Protein AF-A0A7G1IIQ1-F1 (afdb_monomer_lite)

Foldseek 3Di:
DAALVRLLVCLLVDVVSLLVLCPQDDDDDDVVRSVSNNVSSLVSLLVPCLVCLVVVVVVLVVLQVVQPFQLQDPWHQQDSHQLHVVLVSLLVSLVSNVLDDPVVQADPPFPLHGLVVLHVLSVLLQVQVCVQVVDNGRIHDLVCQQVSCVVVVQPGSQSNSLSSNSSRLSSNLCSVLSSLSSNLSRQDDDVRNVPPQFDWDDPDVQWTDHSQAIAGDPPDQQLVDLLVLLVSLLSCLQVLGHHHPVRLLCNLPRHDQADPPHDPVSVVSVVSLVPSPPSSVRSCSSCVRSCNNCSVPVCCVVVHSRDDDPDPPDDDDDDD

Structure (mmCIF, N/CA/C/O backbone):
data_AF-A0A7G1IIQ1-F1
#
_entry.id   AF-A0A7G1IIQ1-F1
#
loop_
_atom_site.group_PDB
_atom_site.id
_atom_site.type_symbol
_atom_site.label_atom_id
_atom_site.label_alt_id
_atom_site.label_comp_id
_atom_site.label_asym_id
_atom_site.label_entity_id
_atom_site.label_seq_id
_atom_site.pdbx_PDB_ins_code
_atom_site.Cartn_x
_atom_site.Cartn_y
_atom_site.Cartn_z
_atom_site.occupancy
_atom_site.B_iso_or_equiv
_atom_site.auth_seq_id
_atom_site.auth_comp_id
_atom_site.auth_asym_id
_atom_site.auth_atom_id
_atom_site.pdbx_PDB_model_num
ATOM 1 N N . MET A 1 1 ? 16.570 -8.720 -33.517 1.00 61.91 1 MET A N 1
ATOM 2 C CA . MET A 1 1 ? 15.758 -7.552 -33.100 1.00 61.91 1 MET A CA 1
ATOM 3 C C . MET A 1 1 ? 14.304 -7.993 -33.011 1.00 61.91 1 MET A C 1
ATOM 5 O O . MET A 1 1 ? 13.908 -8.779 -33.858 1.00 61.91 1 MET A O 1
ATOM 9 N N . ARG A 1 2 ? 13.541 -7.551 -32.002 1.00 77.00 2 ARG A N 1
ATOM 10 C CA . ARG A 1 2 ? 12.085 -7.785 -31.936 1.00 77.00 2 ARG A CA 1
ATOM 11 C C . ARG A 1 2 ? 11.368 -6.643 -32.644 1.00 77.00 2 ARG A C 1
ATOM 13 O O . ARG A 1 2 ? 11.710 -5.486 -32.406 1.00 77.00 2 ARG A O 1
ATOM 20 N N . THR A 1 3 ? 10.405 -6.961 -33.497 1.00 91.31 3 THR A N 1
ATOM 21 C CA . THR A 1 3 ? 9.527 -5.955 -34.099 1.00 91.31 3 THR A CA 1
ATOM 22 C C . THR A 1 3 ? 8.448 -5.523 -33.099 1.00 91.31 3 THR A C 1
ATOM 24 O O . THR A 1 3 ? 8.241 -6.174 -32.072 1.00 91.31 3 THR A O 1
ATOM 27 N N . VAL A 1 4 ? 7.748 -4.416 -33.375 1.00 91.88 4 VAL A N 1
ATOM 28 C CA . VAL A 1 4 ? 6.611 -3.981 -32.541 1.00 91.88 4 VAL A CA 1
ATOM 29 C C . VAL A 1 4 ? 5.543 -5.086 -32.424 1.00 91.88 4 VAL A C 1
ATOM 31 O O . VAL A 1 4 ? 5.144 -5.375 -31.295 1.00 91.88 4 VAL A O 1
ATOM 34 N N . PRO A 1 5 ? 5.125 -5.769 -33.512 1.00 94.00 5 PRO A N 1
ATOM 35 C CA . PRO A 1 5 ? 4.233 -6.926 -33.419 1.00 94.00 5 PRO A CA 1
ATOM 36 C C . PRO A 1 5 ? 4.737 -8.041 -32.495 1.00 94.00 5 PRO A C 1
ATOM 38 O O . PRO A 1 5 ? 3.964 -8.530 -31.674 1.00 94.00 5 PRO A O 1
ATOM 41 N N . ASP A 1 6 ? 6.024 -8.400 -32.561 1.00 94.25 6 ASP A N 1
ATOM 42 C CA . ASP A 1 6 ? 6.588 -9.452 -31.701 1.00 94.25 6 ASP A CA 1
ATOM 43 C C . ASP A 1 6 ? 6.524 -9.061 -30.220 1.00 94.25 6 ASP A C 1
ATOM 45 O O . ASP A 1 6 ? 6.191 -9.876 -29.360 1.00 94.25 6 ASP A O 1
ATOM 49 N N . ALA A 1 7 ? 6.827 -7.798 -29.904 1.00 94.38 7 ALA A N 1
ATOM 50 C CA . ALA A 1 7 ? 6.753 -7.290 -28.538 1.00 94.38 7 ALA A CA 1
ATOM 51 C C . ALA A 1 7 ? 5.310 -7.281 -28.007 1.00 94.38 7 ALA A C 1
ATOM 53 O O . ALA A 1 7 ? 5.079 -7.665 -26.860 1.00 94.38 7 ALA A O 1
ATOM 54 N N . LEU A 1 8 ? 4.337 -6.915 -28.848 1.00 95.62 8 LEU A N 1
ATOM 55 C CA . LEU A 1 8 ? 2.912 -6.977 -28.515 1.00 95.62 8 LEU A CA 1
ATOM 56 C C . LEU A 1 8 ? 2.410 -8.416 -28.342 1.00 95.62 8 LEU A C 1
ATOM 58 O O . LEU A 1 8 ? 1.562 -8.665 -27.490 1.00 95.62 8 LEU A O 1
ATOM 62 N N . ALA A 1 9 ? 2.931 -9.375 -29.110 1.00 95.81 9 ALA A N 1
ATOM 63 C CA . ALA A 1 9 ? 2.611 -10.787 -28.922 1.00 95.81 9 ALA A CA 1
ATOM 64 C C . ALA A 1 9 ? 3.101 -11.288 -27.553 1.00 95.81 9 ALA A C 1
ATOM 66 O O . ALA A 1 9 ? 2.335 -11.919 -26.825 1.00 95.81 9 ALA A O 1
ATOM 67 N N . VAL A 1 10 ? 4.332 -10.926 -27.166 1.00 96.12 10 VAL A N 1
ATOM 68 C CA . VAL A 1 10 ? 4.895 -11.250 -25.844 1.00 96.12 10 VAL A CA 1
ATOM 69 C C . VAL A 1 10 ? 4.074 -10.622 -24.718 1.00 96.12 10 VAL A C 1
ATOM 71 O O . VAL A 1 10 ? 3.738 -11.318 -23.764 1.00 96.12 10 VAL A O 1
ATOM 74 N N . ALA A 1 11 ? 3.709 -9.340 -24.830 1.00 93.69 11 ALA A N 1
ATOM 75 C CA . ALA A 1 11 ? 2.861 -8.674 -23.838 1.00 93.69 11 ALA A CA 1
ATOM 76 C C . ALA A 1 11 ? 1.486 -9.352 -23.700 1.00 93.69 11 ALA A C 1
ATOM 78 O O . ALA A 1 11 ? 0.923 -9.419 -22.611 1.00 93.69 11 ALA A O 1
ATOM 79 N N . ASN A 1 12 ? 0.939 -9.886 -24.791 1.00 92.69 12 ASN A N 1
ATOM 80 C CA . ASN A 1 12 ? -0.345 -10.572 -24.750 1.00 92.69 12 ASN A CA 1
ATOM 81 C C . ASN A 1 12 ? -0.263 -11.963 -24.095 1.00 92.69 12 ASN A C 1
ATOM 83 O O . ASN A 1 12 ? -1.224 -12.376 -23.451 1.00 92.69 12 ASN A O 1
ATOM 87 N N . SER A 1 13 ? 0.856 -12.684 -24.227 1.00 93.88 13 SER A N 1
ATOM 88 C CA . SER A 1 13 ? 1.029 -14.017 -23.630 1.00 93.88 13 SER A CA 1
ATOM 89 C C . SER A 1 13 ? 1.557 -13.986 -22.191 1.00 93.88 13 SER A C 1
ATOM 91 O O . SER A 1 13 ? 1.121 -14.782 -21.366 1.00 93.88 13 SER A O 1
ATOM 93 N N . ASP A 1 14 ? 2.447 -13.052 -21.855 1.00 95.75 14 ASP A N 1
ATOM 94 C CA . ASP A 1 14 ? 3.150 -12.993 -20.566 1.00 95.75 14 ASP A CA 1
ATOM 95 C C . ASP A 1 14 ? 2.757 -11.733 -19.782 1.00 95.75 14 ASP A C 1
ATOM 97 O O . ASP A 1 14 ? 3.082 -10.602 -20.158 1.00 95.75 14 ASP A O 1
ATOM 101 N N . LEU A 1 15 ? 2.064 -11.940 -18.660 1.00 95.00 15 LEU A N 1
ATOM 102 C CA . LEU A 1 15 ? 1.571 -10.863 -17.808 1.00 95.00 15 LEU A CA 1
ATOM 103 C C . LEU A 1 15 ? 2.705 -10.060 -17.150 1.00 95.00 15 LEU A C 1
ATOM 105 O O . LEU A 1 15 ? 2.600 -8.842 -17.005 1.00 95.00 15 LEU A O 1
ATOM 109 N N . VAL A 1 16 ? 3.804 -10.717 -16.770 1.00 94.25 16 VAL A N 1
ATOM 110 C CA . VAL A 1 16 ? 4.959 -10.067 -16.135 1.00 94.25 16 VAL A CA 1
ATOM 111 C C . VAL A 1 16 ? 5.684 -9.187 -17.148 1.00 94.25 16 VAL A C 1
ATOM 113 O O . VAL A 1 16 ? 6.082 -8.064 -16.819 1.00 94.25 16 VAL A O 1
ATOM 116 N N . ALA A 1 17 ? 5.812 -9.662 -18.389 1.00 95.31 17 ALA A N 1
ATOM 117 C CA . ALA A 1 17 ? 6.339 -8.860 -19.485 1.00 95.31 17 ALA A CA 1
ATOM 118 C C . ALA A 1 17 ? 5.436 -7.651 -19.773 1.00 95.31 17 ALA A C 1
ATOM 120 O O . ALA A 1 17 ? 5.941 -6.531 -19.879 1.00 95.31 17 ALA A O 1
ATOM 121 N N . ALA A 1 18 ? 4.115 -7.848 -19.828 1.00 96.00 18 ALA A N 1
ATOM 122 C CA . ALA A 1 18 ? 3.150 -6.768 -20.029 1.00 96.00 18 ALA A CA 1
ATOM 123 C C . ALA A 1 18 ? 3.273 -5.676 -18.959 1.00 96.00 18 ALA A C 1
ATOM 125 O O . ALA A 1 18 ? 3.375 -4.498 -19.303 1.00 96.00 18 ALA A O 1
ATOM 126 N N . LEU A 1 19 ? 3.341 -6.060 -17.676 1.00 95.75 19 LEU A N 1
ATOM 127 C CA . LEU A 1 19 ? 3.529 -5.131 -16.556 1.00 95.75 19 LEU A CA 1
ATOM 128 C C . LEU A 1 19 ? 4.788 -4.272 -16.732 1.00 95.75 19 LEU A C 1
ATOM 130 O O . LEU A 1 19 ? 4.726 -3.058 -16.558 1.00 95.75 19 LEU A O 1
ATOM 134 N N . GLY A 1 20 ? 5.909 -4.879 -17.135 1.00 94.81 20 GLY A N 1
ATOM 135 C CA . GLY A 1 20 ? 7.144 -4.142 -17.417 1.00 94.81 20 GLY A CA 1
ATOM 136 C C . GLY A 1 20 ? 7.023 -3.187 -18.608 1.00 94.81 20 GLY A C 1
ATOM 137 O O . GLY A 1 20 ? 7.552 -2.079 -18.573 1.00 94.81 20 GLY A O 1
ATOM 138 N N . MET A 1 21 ? 6.300 -3.584 -19.657 1.00 96.06 21 MET A N 1
ATOM 139 C CA . MET A 1 21 ? 6.117 -2.759 -20.855 1.00 96.06 21 MET A CA 1
ATOM 140 C C . MET A 1 21 ? 5.160 -1.576 -20.647 1.00 96.06 21 MET A C 1
ATOM 142 O O . MET A 1 21 ? 5.235 -0.606 -21.400 1.00 96.06 21 MET A O 1
ATOM 146 N N . LEU A 1 22 ? 4.291 -1.598 -19.630 1.00 96.75 22 LEU A N 1
ATOM 147 C CA . LEU A 1 22 ? 3.414 -0.461 -19.308 1.00 96.75 22 LEU A CA 1
ATOM 148 C C . LEU A 1 22 ? 4.182 0.795 -18.869 1.00 96.75 22 LEU A C 1
ATOM 150 O O . LEU A 1 22 ? 3.676 1.908 -19.034 1.00 96.75 22 LEU A O 1
ATOM 154 N N . GLU A 1 23 ? 5.398 0.615 -18.351 1.00 94.00 23 GLU A N 1
ATOM 155 C CA . GLU A 1 23 ? 6.305 1.687 -17.924 1.00 94.00 23 GLU A CA 1
ATOM 156 C C . GLU A 1 23 ? 7.287 2.114 -19.029 1.00 94.00 23 GLU A C 1
ATOM 158 O O . GLU A 1 23 ? 8.186 2.922 -18.791 1.00 94.00 23 GLU A O 1
ATOM 163 N N . ALA A 1 24 ? 7.134 1.586 -20.249 1.00 94.94 24 ALA A N 1
ATOM 164 C CA . ALA A 1 24 ? 7.988 1.951 -21.368 1.00 94.94 24 ALA A CA 1
ATOM 165 C C . ALA A 1 24 ? 7.887 3.453 -21.690 1.00 94.94 24 ALA A C 1
ATOM 167 O O . ALA A 1 24 ? 6.805 4.045 -21.720 1.00 94.94 24 ALA A O 1
ATOM 168 N N . ARG A 1 25 ? 9.045 4.055 -21.978 1.00 95.62 25 ARG A N 1
ATOM 169 C CA . ARG A 1 25 ? 9.189 5.448 -22.412 1.00 95.62 25 ARG A CA 1
ATOM 170 C C . ARG A 1 25 ? 10.123 5.530 -23.611 1.00 95.62 25 ARG A C 1
ATOM 172 O O . ARG A 1 25 ? 11.077 4.759 -23.709 1.00 95.62 25 ARG A O 1
ATOM 179 N N . HIS A 1 26 ? 9.866 6.481 -24.501 1.00 95.81 26 HIS A N 1
ATOM 180 C CA . HIS A 1 26 ? 10.788 6.778 -25.589 1.00 95.81 26 HIS A CA 1
ATOM 181 C C . HIS A 1 26 ? 12.078 7.399 -25.033 1.00 95.81 26 HIS A C 1
ATOM 183 O O . HIS A 1 26 ? 12.016 8.332 -24.234 1.00 95.81 26 HIS A O 1
ATOM 189 N N . ILE A 1 27 ? 13.230 6.873 -25.455 1.00 96.81 27 ILE A N 1
ATOM 190 C CA . ILE A 1 27 ? 14.558 7.398 -25.093 1.00 96.81 27 ILE A CA 1
ATOM 191 C C . ILE A 1 27 ? 15.282 7.920 -26.334 1.00 96.81 27 ILE A C 1
ATOM 193 O O . ILE A 1 27 ? 15.804 9.028 -26.318 1.00 96.81 27 ILE A O 1
ATOM 197 N N . ALA A 1 28 ? 15.319 7.117 -27.401 1.00 95.56 28 ALA A N 1
ATOM 198 C CA . ALA A 1 28 ? 15.989 7.438 -28.655 1.00 95.56 28 ALA A CA 1
ATOM 199 C C . ALA A 1 28 ? 15.429 6.586 -29.810 1.00 95.56 28 ALA A C 1
ATOM 201 O O . ALA A 1 28 ? 14.755 5.579 -29.575 1.00 95.56 28 ALA A O 1
ATOM 202 N N . GLY A 1 29 ? 15.746 6.964 -31.052 1.00 95.25 29 GLY A N 1
ATOM 203 C CA . GLY A 1 29 ? 15.336 6.258 -32.274 1.00 95.25 29 GLY A CA 1
ATOM 204 C C . GLY A 1 29 ? 14.041 6.798 -32.887 1.00 95.25 29 GLY A C 1
ATOM 205 O O . GLY A 1 29 ? 13.654 7.937 -32.633 1.00 95.25 29 GLY A O 1
ATOM 206 N N . ASP A 1 30 ? 13.362 5.987 -33.703 1.00 95.81 30 ASP A N 1
ATOM 207 C CA . ASP A 1 30 ? 12.083 6.384 -34.299 1.00 95.81 30 ASP A CA 1
ATOM 208 C C . ASP A 1 30 ? 10.974 6.413 -33.236 1.00 95.81 30 ASP A C 1
ATOM 210 O O . ASP A 1 30 ? 10.533 5.383 -32.707 1.00 95.81 30 ASP A O 1
ATOM 214 N N . LYS A 1 31 ? 10.503 7.625 -32.942 1.00 96.44 31 LYS A N 1
ATOM 215 C CA . LYS A 1 31 ? 9.428 7.872 -31.987 1.00 96.44 31 LYS A CA 1
ATOM 216 C C . LYS A 1 31 ? 8.129 7.157 -32.375 1.00 96.44 31 LYS A C 1
ATOM 218 O O . LYS A 1 31 ? 7.455 6.640 -31.491 1.00 96.44 31 LYS A O 1
ATOM 223 N N . ARG A 1 32 ? 7.815 7.018 -33.671 1.00 96.38 32 ARG A N 1
ATOM 224 C CA . ARG A 1 32 ? 6.585 6.350 -34.144 1.00 96.38 32 ARG A CA 1
ATOM 225 C C . ARG A 1 32 ? 6.528 4.888 -33.713 1.00 96.38 32 ARG A C 1
ATOM 227 O O . ARG A 1 32 ? 5.459 4.398 -33.362 1.00 96.38 32 ARG A O 1
ATOM 234 N N . LEU A 1 33 ? 7.671 4.199 -33.709 1.00 95.06 33 LEU A N 1
ATOM 235 C CA . LEU A 1 33 ? 7.758 2.810 -33.250 1.00 95.06 33 LEU A CA 1
ATOM 236 C C . LEU A 1 33 ? 7.547 2.702 -31.738 1.00 95.06 33 LEU A C 1
ATOM 238 O O . LEU A 1 33 ? 6.841 1.807 -31.276 1.00 95.06 33 LEU A O 1
ATOM 242 N N . SER A 1 34 ? 8.138 3.624 -30.973 1.00 96.25 34 SER A N 1
ATOM 243 C CA . SER A 1 34 ? 7.981 3.664 -29.514 1.00 96.25 34 SER A CA 1
ATOM 244 C C . SER A 1 34 ? 6.537 3.969 -29.118 1.00 96.25 34 SER A C 1
ATOM 246 O O . SER A 1 34 ? 5.960 3.244 -28.310 1.00 96.25 34 SER A O 1
ATOM 248 N N . ASP A 1 35 ? 5.938 4.990 -29.730 1.00 96.44 35 ASP A N 1
ATOM 249 C CA . ASP A 1 35 ? 4.551 5.390 -29.488 1.00 96.44 35 ASP A CA 1
ATOM 250 C C . ASP A 1 35 ? 3.592 4.248 -29.866 1.00 96.44 35 ASP A C 1
ATOM 252 O O . ASP A 1 35 ? 2.739 3.860 -29.066 1.00 96.44 35 ASP A O 1
ATOM 256 N N . GLY A 1 36 ? 3.798 3.618 -31.031 1.00 96.81 36 GLY A N 1
ATOM 257 C CA . GLY A 1 36 ? 3.005 2.471 -31.476 1.00 96.81 36 GLY A CA 1
ATOM 258 C C . GLY A 1 36 ? 3.057 1.279 -30.513 1.00 96.81 36 GLY A C 1
ATOM 259 O O . GLY A 1 36 ? 2.020 0.670 -30.234 1.00 96.81 36 GLY A O 1
ATOM 260 N N . LEU A 1 37 ? 4.237 0.971 -29.961 1.00 95.69 37 LEU A N 1
ATOM 261 C CA . LEU A 1 37 ? 4.398 -0.069 -28.944 1.00 95.69 37 LEU A CA 1
ATOM 262 C C . LEU A 1 37 ? 3.682 0.301 -27.639 1.00 95.69 37 LEU A C 1
ATOM 264 O O . LEU A 1 37 ? 2.867 -0.481 -27.152 1.00 95.69 37 LEU A O 1
ATOM 268 N N . ILE A 1 38 ? 3.962 1.485 -27.082 1.00 96.50 38 ILE A N 1
ATOM 269 C CA . ILE A 1 38 ? 3.420 1.934 -25.788 1.00 96.50 38 ILE A CA 1
ATOM 270 C C . ILE A 1 38 ? 1.891 1.967 -25.833 1.00 96.50 38 ILE A C 1
ATOM 272 O O . ILE A 1 38 ? 1.218 1.448 -24.937 1.00 96.50 38 ILE A O 1
ATOM 276 N N . GLU A 1 39 ? 1.318 2.550 -26.884 1.00 96.94 39 GLU A N 1
ATOM 277 C CA . GLU A 1 39 ? -0.129 2.581 -27.048 1.00 96.94 39 GLU A CA 1
ATOM 278 C C . GLU A 1 39 ? -0.718 1.186 -27.262 1.00 96.94 39 GLU A C 1
ATOM 280 O O . GLU A 1 39 ? -1.768 0.874 -26.697 1.00 96.94 39 GLU A O 1
ATOM 285 N N . GLY A 1 40 ? -0.054 0.344 -28.060 1.00 97.25 40 GLY A N 1
ATOM 286 C CA . GLY A 1 40 ? -0.474 -1.030 -28.316 1.00 97.25 40 GLY A CA 1
ATOM 287 C C . GLY A 1 40 ? -0.568 -1.849 -27.031 1.00 97.25 40 GLY A C 1
ATOM 288 O O . GLY A 1 40 ? -1.623 -2.424 -26.756 1.00 97.25 40 GLY A O 1
ATOM 289 N N . VAL A 1 41 ? 0.479 -1.816 -26.201 1.00 97.44 41 VAL A N 1
ATOM 290 C CA . VAL A 1 41 ? 0.519 -2.500 -24.900 1.00 97.44 41 VAL A CA 1
ATOM 291 C C . VAL A 1 41 ? -0.586 -1.976 -23.986 1.00 97.44 41 VAL A C 1
ATOM 293 O O . VAL A 1 41 ? -1.332 -2.762 -23.407 1.00 97.44 41 VAL A O 1
ATOM 296 N N . ARG A 1 42 ? -0.772 -0.651 -23.891 1.00 97.44 42 ARG A N 1
ATOM 297 C CA . ARG A 1 42 ? -1.841 -0.063 -23.062 1.00 97.44 42 ARG A CA 1
ATOM 298 C C . ARG A 1 42 ? -3.238 -0.467 -23.538 1.00 97.44 42 ARG A C 1
ATOM 300 O O . ARG A 1 42 ? -4.111 -0.713 -22.706 1.00 97.44 42 ARG A O 1
ATOM 307 N N . ARG A 1 43 ? -3.479 -0.543 -24.852 1.00 97.06 43 ARG A N 1
ATOM 308 C CA . ARG A 1 43 ? -4.760 -1.012 -25.417 1.00 97.06 43 ARG A CA 1
ATOM 309 C C . ARG A 1 43 ? -5.013 -2.490 -25.105 1.00 97.06 43 ARG A C 1
ATOM 311 O O . ARG A 1 43 ? -6.110 -2.823 -24.650 1.00 97.06 43 ARG A O 1
ATOM 318 N N . GLN A 1 44 ? -4.016 -3.353 -25.301 1.00 96.06 44 GLN A N 1
ATOM 319 C CA . GLN A 1 44 ? -4.107 -4.777 -24.958 1.00 96.06 44 GLN A CA 1
ATOM 320 C C . GLN A 1 44 ? -4.351 -4.974 -23.461 1.00 96.06 44 GLN A C 1
ATOM 322 O O . GLN A 1 44 ? -5.251 -5.713 -23.077 1.00 96.06 44 GLN A O 1
ATOM 327 N N . TRP A 1 45 ? -3.630 -4.239 -22.614 1.00 97.19 45 TRP A N 1
ATOM 328 C CA . TRP A 1 45 ? -3.803 -4.309 -21.167 1.00 97.19 45 TRP A CA 1
ATOM 329 C C . TRP A 1 45 ? -5.227 -3.944 -20.738 1.00 97.19 45 TRP A C 1
ATOM 331 O O . TRP A 1 45 ? -5.886 -4.728 -20.060 1.00 97.19 45 TRP A O 1
ATOM 341 N N . ARG A 1 46 ? -5.751 -2.792 -21.183 1.00 95.69 46 ARG A N 1
ATOM 342 C CA . ARG A 1 46 ? -7.106 -2.330 -20.822 1.00 95.69 46 ARG A CA 1
ATOM 343 C C . ARG A 1 46 ? -8.206 -3.314 -21.208 1.00 95.69 46 ARG A C 1
ATOM 345 O O . ARG A 1 46 ? -9.176 -3.460 -20.465 1.00 95.69 46 ARG A O 1
ATOM 352 N N . SER A 1 47 ? -8.072 -3.944 -22.371 1.00 93.44 47 SER A N 1
ATOM 353 C CA . SER A 1 47 ? -9.068 -4.883 -22.893 1.00 93.44 47 SER A CA 1
ATOM 354 C C . SER A 1 47 ? -8.923 -6.287 -22.297 1.00 93.44 47 SER A C 1
ATOM 356 O O . SER A 1 47 ? -9.932 -6.911 -21.977 1.00 93.44 47 SER A O 1
ATOM 358 N N . GLY A 1 48 ? -7.693 -6.763 -22.083 1.00 93.88 48 GLY A N 1
ATOM 359 C CA . GLY A 1 48 ? -7.405 -8.141 -21.678 1.00 93.88 48 GLY A CA 1
ATOM 360 C C . GLY A 1 48 ? -7.290 -8.387 -20.172 1.00 93.88 48 GLY A C 1
ATOM 361 O O . GLY A 1 48 ? -7.583 -9.495 -19.717 1.00 93.88 48 GLY A O 1
ATOM 362 N N . ILE A 1 49 ? -6.909 -7.391 -19.360 1.00 95.38 49 ILE A N 1
ATOM 363 C CA . ILE A 1 49 ? -6.574 -7.651 -17.946 1.00 95.38 49 ILE A CA 1
ATOM 364 C C . ILE A 1 49 ? -7.762 -8.162 -17.129 1.00 95.38 49 ILE A C 1
ATOM 366 O O . ILE A 1 49 ? -7.599 -9.006 -16.255 1.00 95.38 49 ILE A O 1
ATOM 370 N N . ARG A 1 50 ? -8.987 -7.730 -17.458 1.00 93.94 50 ARG A N 1
ATOM 371 C CA . ARG A 1 50 ? -10.208 -8.170 -16.762 1.00 93.94 50 ARG A CA 1
ATOM 372 C C . ARG A 1 50 ? -10.438 -9.681 -16.866 1.00 93.94 50 ARG A C 1
ATOM 374 O O . ARG A 1 50 ? -11.040 -10.261 -15.973 1.00 93.94 50 ARG A O 1
ATOM 381 N N . SER A 1 51 ? -9.993 -10.330 -17.947 1.00 93.12 51 SER A N 1
ATOM 382 C CA . SER A 1 51 ? -10.050 -11.795 -18.079 1.00 93.12 51 SER A CA 1
ATOM 383 C C . SER A 1 51 ? -8.896 -12.531 -17.408 1.00 93.12 51 SER A C 1
ATOM 385 O O . SER A 1 51 ? -9.039 -13.725 -17.182 1.00 93.12 51 SER A O 1
ATOM 387 N N . ARG A 1 52 ? -7.802 -11.839 -17.080 1.00 95.06 52 ARG A N 1
ATOM 388 C CA . ARG A 1 52 ? -6.584 -12.400 -16.474 1.00 95.06 52 ARG A CA 1
ATOM 389 C C . ARG A 1 52 ? -6.362 -11.903 -15.039 1.00 95.06 52 ARG A C 1
ATOM 391 O O . ARG A 1 52 ? -5.241 -11.920 -14.546 1.00 95.06 52 ARG A O 1
ATOM 398 N N . MET A 1 53 ? -7.411 -11.411 -14.375 1.00 95.50 53 MET A N 1
ATOM 399 C CA . MET A 1 53 ? -7.276 -10.845 -13.030 1.00 95.50 53 MET A CA 1
ATOM 400 C C . MET A 1 53 ? -6.847 -11.900 -12.010 1.00 95.50 53 MET A C 1
ATOM 402 O O . MET A 1 53 ? -5.987 -11.613 -11.189 1.00 95.50 53 MET A O 1
ATOM 406 N N . ASP A 1 54 ? -7.399 -13.111 -12.087 1.00 95.44 54 ASP A N 1
ATOM 407 C CA . ASP A 1 54 ? -7.046 -14.187 -11.154 1.00 95.44 54 ASP A CA 1
ATOM 408 C C . ASP A 1 54 ? -5.551 -14.542 -11.263 1.00 95.44 54 ASP A C 1
ATOM 410 O O . ASP A 1 54 ? -4.862 -14.629 -10.251 1.00 95.44 54 ASP A O 1
ATOM 414 N N . GLU A 1 55 ? -5.016 -14.597 -12.489 1.00 96.62 55 GLU A N 1
ATOM 415 C CA . GLU A 1 55 ? -3.580 -14.772 -12.754 1.00 96.62 55 GLU A CA 1
ATOM 416 C C . GLU A 1 55 ? -2.741 -13.609 -12.181 1.00 96.62 55 GLU A C 1
ATOM 418 O O . GLU A 1 55 ? -1.692 -13.829 -11.577 1.00 96.62 55 GLU A O 1
ATOM 423 N N . LEU A 1 56 ? -3.204 -12.356 -12.319 1.00 97.62 56 LEU A N 1
ATOM 424 C CA . LEU A 1 56 ? -2.532 -11.189 -11.728 1.00 97.62 56 LEU A CA 1
ATOM 425 C C . LEU A 1 56 ? -2.474 -11.282 -10.198 1.00 97.62 56 LEU A C 1
ATOM 427 O O . LEU A 1 56 ? -1.446 -10.957 -9.593 1.00 97.62 56 LEU A O 1
ATOM 431 N N . VAL A 1 57 ? -3.582 -11.696 -9.578 1.00 97.50 57 VAL A N 1
ATOM 432 C CA . VAL A 1 57 ? -3.702 -11.884 -8.130 1.00 97.50 57 VAL A CA 1
ATOM 433 C C . VAL A 1 57 ? -2.736 -12.971 -7.666 1.00 97.50 57 VAL A C 1
ATOM 435 O O . VAL A 1 57 ? -1.985 -12.726 -6.721 1.00 97.50 57 VAL A O 1
ATOM 438 N N . GLU A 1 58 ? -2.707 -14.118 -8.342 1.00 97.69 58 GLU A N 1
ATOM 439 C CA . GLU A 1 58 ? -1.826 -15.249 -8.030 1.00 97.69 58 GLU A CA 1
ATOM 440 C C . GLU A 1 58 ? -0.346 -14.851 -8.111 1.00 97.69 58 GLU A C 1
ATOM 442 O O . GLU A 1 58 ? 0.370 -14.936 -7.113 1.00 97.69 58 GLU A O 1
ATOM 447 N N . ILE A 1 59 ? 0.095 -14.270 -9.235 1.00 97.12 59 ILE A N 1
ATOM 448 C CA . ILE A 1 59 ? 1.484 -13.806 -9.422 1.00 97.12 59 ILE A CA 1
ATOM 449 C C . ILE A 1 59 ? 1.895 -12.805 -8.330 1.00 97.12 59 ILE A C 1
ATOM 451 O O . ILE A 1 59 ? 3.035 -12.824 -7.849 1.00 97.12 59 ILE A O 1
ATOM 455 N N . THR A 1 60 ? 0.978 -11.918 -7.934 1.00 98.06 60 THR A N 1
ATOM 456 C CA . THR A 1 60 ? 1.215 -10.921 -6.880 1.00 98.06 60 THR A CA 1
ATOM 457 C C . THR A 1 60 ? 1.397 -11.585 -5.514 1.00 98.06 60 THR A C 1
ATOM 459 O O . THR A 1 60 ? 2.369 -11.281 -4.816 1.00 98.06 60 THR A O 1
ATOM 462 N N . HIS A 1 61 ? 0.514 -12.516 -5.145 1.00 97.62 61 HIS A N 1
ATOM 463 C CA . HIS A 1 61 ? 0.578 -13.223 -3.864 1.00 97.62 61 HIS A CA 1
ATOM 464 C C . HIS A 1 61 ? 1.802 -14.138 -3.776 1.00 97.62 61 HIS A C 1
ATOM 466 O O . HIS A 1 61 ? 2.524 -14.086 -2.780 1.00 97.62 61 HIS A O 1
ATOM 472 N N . ASP A 1 62 ? 2.121 -14.879 -4.836 1.00 97.75 62 ASP A N 1
ATOM 473 C CA . ASP A 1 62 ? 3.321 -15.719 -4.908 1.00 97.75 62 ASP A CA 1
ATOM 474 C C . ASP A 1 62 ? 4.602 -14.907 -4.734 1.00 97.75 62 ASP A C 1
ATOM 476 O O . ASP A 1 62 ? 5.579 -15.345 -4.119 1.00 97.75 62 ASP A O 1
ATOM 480 N N . ARG A 1 63 ? 4.642 -13.697 -5.298 1.00 97.19 63 ARG A N 1
ATOM 481 C CA . ARG A 1 63 ? 5.763 -12.780 -5.080 1.00 97.19 63 ARG A CA 1
ATOM 482 C C . ARG A 1 63 ? 5.824 -12.344 -3.614 1.00 97.19 63 ARG A C 1
ATOM 484 O O . ARG A 1 63 ? 6.899 -12.397 -3.023 1.00 97.19 63 ARG A O 1
ATOM 491 N N . TRP A 1 64 ? 4.704 -11.947 -3.013 1.00 97.00 64 TRP A N 1
ATOM 492 C CA . TRP A 1 64 ? 4.674 -11.551 -1.602 1.00 97.00 64 TRP A CA 1
ATOM 493 C C . TRP A 1 64 ? 5.115 -12.674 -0.657 1.00 97.00 64 TRP A C 1
ATOM 495 O O . TRP A 1 64 ? 5.860 -12.399 0.282 1.00 97.00 64 TRP A O 1
ATOM 505 N N . LEU A 1 65 ? 4.717 -13.921 -0.921 1.00 96.62 65 LEU A N 1
ATOM 506 C CA . LEU A 1 65 ? 5.139 -15.090 -0.143 1.00 96.62 65 LEU A CA 1
ATOM 507 C C . LEU A 1 65 ? 6.649 -15.335 -0.256 1.00 96.62 65 LEU A C 1
ATOM 509 O O . LEU A 1 65 ? 7.315 -15.553 0.753 1.00 96.62 65 LEU A O 1
ATOM 513 N N . ARG A 1 66 ? 7.211 -15.241 -1.467 1.00 96.56 66 ARG A N 1
ATOM 514 C CA . ARG A 1 66 ? 8.645 -15.478 -1.706 1.00 96.56 66 ARG A CA 1
ATOM 515 C C . ARG A 1 66 ? 9.554 -14.422 -1.078 1.00 96.56 66 ARG A C 1
ATOM 517 O O . ARG A 1 66 ? 10.583 -14.770 -0.507 1.00 96.56 66 ARG A O 1
ATOM 524 N N . TYR A 1 67 ? 9.199 -13.142 -1.195 1.00 96.19 67 TYR A N 1
ATOM 525 C CA . TYR A 1 67 ? 10.072 -12.036 -0.774 1.00 96.19 67 TYR A CA 1
ATOM 526 C C . TYR A 1 67 ? 9.758 -11.497 0.629 1.00 96.19 67 TYR A C 1
ATOM 528 O O . TYR A 1 67 ? 10.604 -10.846 1.244 1.00 96.19 67 TYR A O 1
ATOM 536 N N . GLY A 1 68 ? 8.573 -11.787 1.171 1.00 95.31 68 GLY A N 1
ATOM 537 C CA . GLY A 1 68 ? 8.121 -11.269 2.459 1.00 95.31 68 GLY A CA 1
ATOM 538 C C . GLY A 1 68 ? 7.798 -9.771 2.434 1.00 95.31 68 GLY A C 1
ATOM 539 O O . GLY A 1 68 ? 7.798 -9.120 1.388 1.00 95.31 68 GLY A O 1
ATOM 540 N N . ARG A 1 69 ? 7.486 -9.215 3.609 1.00 95.19 69 ARG A N 1
ATOM 541 C CA . ARG A 1 69 ? 7.139 -7.795 3.787 1.00 95.19 69 ARG A CA 1
ATOM 542 C C . ARG A 1 69 ? 8.382 -6.966 4.079 1.00 95.19 69 ARG A C 1
ATOM 544 O O . ARG A 1 69 ? 9.159 -7.343 4.953 1.00 95.19 69 ARG A O 1
ATOM 551 N N . ILE A 1 70 ? 8.517 -5.809 3.426 1.00 95.00 70 ILE A N 1
ATOM 552 C CA . ILE A 1 70 ? 9.623 -4.870 3.691 1.00 95.00 70 ILE A CA 1
ATOM 553 C C . ILE A 1 70 ? 9.648 -4.475 5.172 1.00 95.00 70 ILE A C 1
ATOM 555 O O . ILE A 1 70 ? 10.682 -4.573 5.823 1.00 95.00 70 ILE A O 1
ATOM 559 N N . ALA A 1 71 ? 8.485 -4.133 5.728 1.00 91.12 71 ALA A N 1
ATOM 560 C CA . ALA A 1 71 ? 8.358 -3.653 7.102 1.00 91.12 71 ALA A CA 1
ATOM 561 C C . ALA A 1 71 ? 8.699 -4.681 8.195 1.00 91.12 71 ALA A C 1
ATOM 563 O O . ALA A 1 71 ? 8.872 -4.313 9.351 1.00 91.12 71 ALA A O 1
ATOM 564 N N . GLN A 1 72 ? 8.789 -5.970 7.855 1.00 87.62 72 GLN A N 1
ATOM 565 C CA . GLN A 1 72 ? 9.031 -7.050 8.821 1.00 87.62 72 GLN A CA 1
ATOM 566 C C . GLN A 1 72 ? 10.364 -7.766 8.582 1.00 87.62 72 GLN A C 1
ATOM 568 O O . GLN A 1 72 ? 10.627 -8.799 9.193 1.00 87.62 72 GLN A O 1
ATOM 573 N N . ARG A 1 73 ? 11.213 -7.245 7.687 1.00 90.00 73 ARG A N 1
ATOM 574 C CA . ARG A 1 73 ? 12.500 -7.856 7.349 1.00 90.00 73 ARG A CA 1
ATOM 575 C C . ARG A 1 73 ? 13.669 -6.979 7.761 1.00 90.00 73 ARG A C 1
ATOM 577 O O . ARG A 1 73 ? 13.669 -5.771 7.551 1.00 90.00 73 ARG A O 1
ATOM 584 N N . ALA A 1 74 ? 14.688 -7.627 8.326 1.00 88.06 74 ALA A N 1
ATOM 585 C CA . ALA A 1 74 ? 15.940 -6.964 8.661 1.00 88.06 74 ALA A CA 1
ATOM 586 C C . ALA A 1 74 ? 16.676 -6.486 7.405 1.00 88.06 74 ALA A C 1
ATOM 588 O O . ALA A 1 74 ? 17.167 -5.360 7.390 1.00 88.06 74 ALA A O 1
ATOM 589 N N . GLU A 1 75 ? 16.672 -7.335 6.376 1.00 93.38 75 GLU A N 1
ATOM 590 C CA . GLU A 1 75 ? 17.276 -7.109 5.065 1.00 93.38 75 GLU A CA 1
ATOM 591 C C . GLU A 1 75 ? 16.195 -7.275 3.981 1.00 93.38 75 GLU A C 1
ATOM 593 O O . GLU A 1 75 ? 15.932 -8.391 3.514 1.00 93.38 75 GLU A O 1
ATOM 598 N N . PRO A 1 76 ? 15.445 -6.205 3.666 1.00 95.88 76 PRO A N 1
ATOM 599 C CA . PRO A 1 76 ? 14.325 -6.272 2.735 1.00 95.88 76 PRO A CA 1
ATOM 600 C C . PRO A 1 76 ? 14.769 -6.207 1.265 1.00 95.88 76 PRO A C 1
ATOM 602 O O . PRO A 1 76 ? 15.711 -5.499 0.913 1.00 95.88 76 PRO A O 1
ATOM 605 N N . ASP A 1 77 ? 14.028 -6.889 0.383 1.00 97.56 77 ASP A N 1
ATOM 606 C CA . ASP A 1 77 ? 14.081 -6.639 -1.065 1.00 97.56 77 ASP A CA 1
ATOM 607 C C . ASP A 1 77 ? 13.177 -5.441 -1.391 1.00 97.56 77 ASP A C 1
ATOM 609 O O . ASP A 1 77 ? 11.948 -5.525 -1.286 1.00 97.56 77 ASP A O 1
ATOM 613 N N . LEU A 1 78 ? 13.786 -4.319 -1.777 1.00 97.88 78 LEU A N 1
ATOM 614 C CA . LEU A 1 78 ? 13.098 -3.041 -1.993 1.00 97.88 78 LEU A CA 1
ATOM 615 C C . LEU A 1 78 ? 12.192 -3.056 -3.229 1.00 97.88 78 LEU A C 1
ATOM 617 O O . LEU A 1 78 ? 11.286 -2.231 -3.365 1.00 97.88 78 LEU A O 1
ATOM 621 N N . LYS A 1 79 ? 12.429 -3.982 -4.159 1.00 97.50 79 LYS A N 1
ATOM 622 C CA . LYS A 1 79 ? 11.713 -4.050 -5.430 1.00 97.50 79 LYS A CA 1
ATOM 623 C C . LYS A 1 79 ? 10.557 -5.033 -5.367 1.00 97.50 79 LYS A C 1
ATOM 625 O O . LYS A 1 79 ? 9.445 -4.672 -5.742 1.00 97.50 79 LYS A O 1
ATOM 630 N N . SER A 1 80 ? 10.824 -6.263 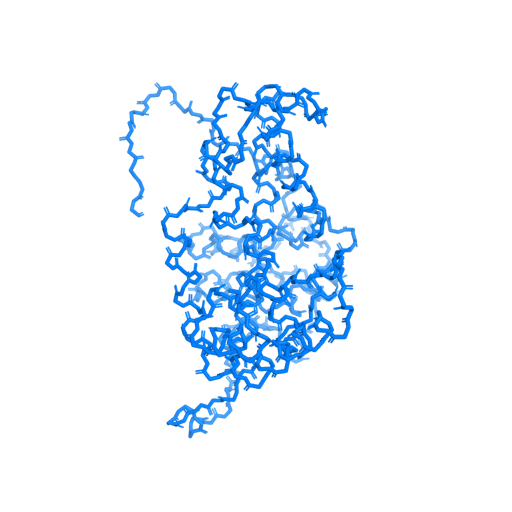-4.949 1.00 97.38 80 SER A N 1
ATOM 631 C CA . SER A 1 80 ? 9.906 -7.402 -5.046 1.00 97.38 80 SER A CA 1
ATOM 632 C C . SER A 1 80 ? 9.179 -7.707 -3.738 1.00 97.38 80 SER A C 1
ATOM 634 O O . SER A 1 80 ? 8.150 -8.386 -3.779 1.00 97.38 80 SER A O 1
ATOM 636 N N . GLY A 1 81 ? 9.676 -7.207 -2.601 1.00 97.25 81 GLY A N 1
ATOM 637 C CA . GLY A 1 81 ? 9.007 -7.336 -1.307 1.00 97.25 81 GLY A CA 1
ATOM 638 C C . GLY A 1 81 ? 7.596 -6.741 -1.316 1.00 97.25 81 GLY A C 1
ATOM 639 O O . GLY A 1 81 ? 7.300 -5.812 -2.069 1.00 97.25 81 GLY A O 1
ATOM 640 N N . ARG A 1 82 ? 6.711 -7.270 -0.464 1.00 98.00 82 ARG A N 1
ATOM 641 C CA . ARG A 1 82 ? 5.393 -6.668 -0.207 1.00 98.00 82 ARG A CA 1
ATOM 642 C C . ARG A 1 82 ? 5.591 -5.289 0.416 1.00 98.00 82 ARG A C 1
ATOM 644 O O . ARG A 1 82 ? 6.294 -5.165 1.425 1.00 98.00 82 ARG A O 1
ATOM 651 N N . GLY A 1 83 ? 4.979 -4.283 -0.199 1.00 97.06 83 GLY A N 1
ATOM 652 C CA . GLY A 1 83 ? 5.245 -2.871 0.056 1.00 97.06 83 GLY A CA 1
ATOM 653 C C . GLY A 1 83 ? 6.364 -2.272 -0.802 1.00 97.06 83 GLY A C 1
ATOM 654 O O . GLY A 1 83 ? 6.785 -1.160 -0.525 1.00 97.06 83 GLY A O 1
ATOM 655 N N . GLY A 1 84 ? 6.885 -2.997 -1.797 1.00 97.56 84 GLY A N 1
ATOM 656 C CA . GLY A 1 84 ? 8.023 -2.579 -2.624 1.00 97.56 84 GLY A CA 1
ATOM 657 C C . GLY A 1 84 ? 7.656 -1.889 -3.939 1.00 97.56 84 GLY A C 1
ATOM 658 O O . GLY A 1 84 ? 6.495 -1.654 -4.268 1.00 97.56 84 GLY A O 1
ATOM 659 N N . LEU A 1 85 ? 8.662 -1.598 -4.766 1.00 97.75 85 LEU A N 1
ATOM 660 C CA . LEU A 1 85 ? 8.463 -0.873 -6.034 1.00 97.75 85 LEU A CA 1
ATOM 661 C C . LEU A 1 85 ? 7.537 -1.606 -7.026 1.00 97.75 85 LEU A C 1
ATOM 663 O O . LEU A 1 85 ? 6.811 -0.969 -7.789 1.00 97.75 85 LEU A O 1
ATOM 667 N N . ARG 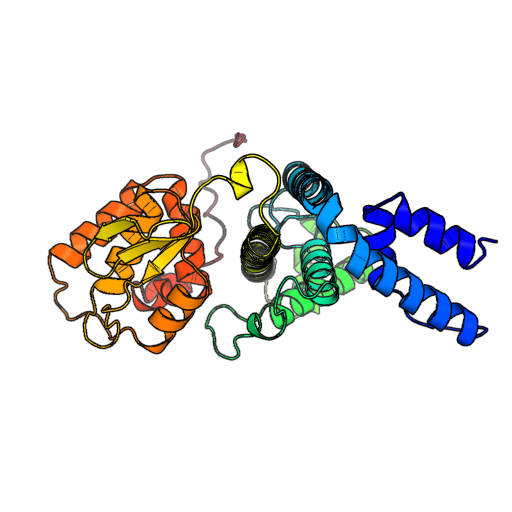A 1 86 ? 7.519 -2.945 -7.019 1.00 97.69 86 ARG A N 1
ATOM 668 C CA . ARG A 1 86 ? 6.626 -3.746 -7.877 1.00 97.69 86 ARG A CA 1
ATOM 669 C C . ARG A 1 86 ? 5.154 -3.643 -7.479 1.00 97.69 86 ARG A C 1
ATOM 671 O O . ARG A 1 86 ? 4.287 -3.857 -8.323 1.00 97.69 86 ARG A O 1
ATOM 678 N N . ASP A 1 87 ? 4.871 -3.314 -6.227 1.00 97.88 87 ASP A N 1
ATOM 679 C CA . ASP A 1 87 ? 3.516 -3.044 -5.745 1.00 97.88 87 ASP A CA 1
ATOM 680 C C . ASP A 1 87 ? 3.012 -1.689 -6.260 1.00 97.88 87 ASP A C 1
ATOM 682 O O . ASP A 1 87 ? 1.886 -1.564 -6.743 1.00 97.88 87 ASP A O 1
ATOM 686 N N . VAL A 1 88 ? 3.899 -0.695 -6.328 1.00 96.69 88 VAL A N 1
ATOM 687 C CA . VAL A 1 88 ? 3.597 0.589 -6.975 1.00 96.69 88 VAL A CA 1
ATOM 688 C C . VAL A 1 88 ? 3.362 0.421 -8.485 1.00 96.69 88 VAL A C 1
ATOM 690 O O . VAL A 1 88 ? 2.443 1.042 -9.034 1.00 96.69 88 VAL A O 1
ATOM 693 N N . GLN A 1 89 ? 4.135 -0.447 -9.149 1.00 96.88 89 GLN A N 1
ATOM 694 C CA . GLN A 1 89 ? 3.933 -0.826 -10.555 1.00 96.88 89 GLN A CA 1
ATOM 695 C C . GLN A 1 89 ? 2.567 -1.500 -10.772 1.00 96.88 89 GLN A C 1
ATOM 697 O O . GLN A 1 89 ? 1.856 -1.153 -11.716 1.00 96.88 89 GLN A O 1
ATOM 702 N N . LEU A 1 90 ? 2.168 -2.419 -9.886 1.00 97.44 90 LEU A N 1
ATOM 703 C CA . LEU A 1 90 ? 0.848 -3.055 -9.917 1.00 97.44 90 LEU A CA 1
ATOM 704 C C . LEU A 1 90 ? -0.272 -2.009 -9.843 1.00 97.44 90 LEU A C 1
ATOM 706 O O . LEU A 1 90 ? -1.167 -2.004 -10.688 1.00 97.44 90 LEU A O 1
ATOM 710 N N . LEU A 1 91 ? -0.197 -1.081 -8.887 1.00 96.44 91 LEU A N 1
ATOM 711 C CA . LEU A 1 91 ? -1.175 0.001 -8.748 1.00 96.44 91 LEU A CA 1
ATOM 712 C C . LEU A 1 91 ? -1.255 0.876 -10.009 1.00 96.44 91 LEU A C 1
ATOM 714 O O . LEU A 1 91 ? -2.346 1.203 -10.471 1.00 96.44 91 LEU A O 1
ATOM 718 N N . ASN A 1 92 ? -0.117 1.219 -10.620 1.00 95.69 92 ASN A N 1
ATOM 719 C CA . ASN A 1 92 ? -0.092 1.936 -11.901 1.00 95.69 92 ASN A CA 1
ATOM 720 C C . ASN A 1 92 ? -0.806 1.150 -13.007 1.00 95.69 92 ASN A C 1
ATOM 722 O O . ASN A 1 92 ? -1.615 1.709 -13.750 1.00 95.69 92 ASN A O 1
ATOM 726 N N . ALA A 1 93 ? -0.546 -0.151 -13.103 1.00 97.06 93 ALA A N 1
ATOM 727 C CA . ALA A 1 93 ? -1.157 -1.007 -14.108 1.00 97.06 93 ALA A CA 1
ATOM 728 C C . ALA A 1 93 ? -2.683 -1.118 -13.931 1.00 97.06 93 ALA A C 1
ATOM 730 O O . ALA A 1 93 ? -3.431 -1.028 -14.910 1.00 97.06 93 ALA A O 1
ATOM 731 N N . LEU A 1 94 ? -3.165 -1.247 -12.692 1.00 96.94 94 LEU A N 1
ATOM 732 C CA . LEU A 1 94 ? -4.598 -1.248 -12.377 1.00 96.94 94 LEU A CA 1
ATOM 733 C C . LEU A 1 94 ? -5.260 0.097 -12.723 1.00 96.94 94 LEU A C 1
ATOM 735 O O . LEU A 1 94 ? -6.364 0.120 -13.275 1.00 96.94 94 LEU A O 1
ATOM 739 N N . ALA A 1 95 ? -4.572 1.213 -12.475 1.00 94.94 95 ALA A N 1
ATOM 740 C CA . ALA A 1 95 ? -5.049 2.548 -12.828 1.00 94.94 95 ALA A CA 1
ATOM 741 C C . ALA A 1 95 ? -5.129 2.758 -14.352 1.00 94.94 95 ALA A C 1
ATOM 743 O O . ALA A 1 95 ? -6.126 3.274 -14.854 1.00 94.94 95 ALA A O 1
ATOM 744 N N . ILE A 1 96 ? -4.140 2.281 -15.122 1.00 95.44 96 ILE A N 1
ATOM 745 C CA . ILE A 1 96 ? -4.174 2.313 -16.600 1.00 95.44 96 ILE A CA 1
ATOM 746 C C . ILE A 1 96 ? -5.398 1.563 -17.145 1.00 95.44 96 ILE A C 1
ATOM 748 O O . ILE A 1 96 ? -5.963 1.971 -18.166 1.00 95.44 96 ILE A O 1
ATOM 752 N N . ALA A 1 97 ? -5.808 0.488 -16.465 1.00 95.25 97 ALA A N 1
ATOM 753 C CA . ALA A 1 97 ? -6.998 -0.303 -16.773 1.00 95.25 97 ALA A CA 1
ATOM 754 C C . ALA A 1 97 ? -8.324 0.322 -16.295 1.00 95.25 97 ALA A C 1
ATOM 756 O O . ALA A 1 97 ? -9.388 -0.232 -16.595 1.00 95.25 97 ALA A O 1
ATOM 757 N N . GLN A 1 98 ? -8.263 1.460 -15.592 1.00 93.50 98 GLN A N 1
ATOM 758 C CA . GLN A 1 98 ? -9.401 2.142 -14.963 1.00 93.50 98 GLN A CA 1
ATOM 759 C C . GLN A 1 98 ? -10.154 1.239 -13.974 1.00 93.50 98 GLN A C 1
ATOM 761 O O . GLN A 1 98 ? -11.379 1.268 -13.897 1.00 93.50 98 GLN A O 1
ATOM 766 N N . LEU A 1 99 ? -9.422 0.381 -13.260 1.00 92.75 99 LEU A N 1
ATOM 767 C CA . LEU A 1 99 ? -9.986 -0.497 -12.230 1.00 92.75 99 LEU A CA 1
ATOM 768 C C . LEU A 1 99 ? -9.899 0.111 -10.830 1.00 92.75 99 LEU A C 1
ATOM 770 O O . LEU A 1 99 ? -10.635 -0.295 -9.938 1.00 92.75 99 LEU A O 1
ATOM 774 N N . ILE A 1 100 ? -9.007 1.083 -10.659 1.00 91.69 100 ILE A N 1
ATOM 775 C CA . ILE A 1 100 ? -8.854 1.877 -9.445 1.00 91.69 100 ILE A CA 1
ATOM 776 C C . ILE A 1 100 ? -8.654 3.339 -9.826 1.00 91.69 100 ILE A C 1
ATOM 778 O O . ILE A 1 100 ? -8.155 3.638 -10.916 1.00 91.69 100 ILE A O 1
ATOM 782 N N . ASP A 1 101 ? -8.979 4.237 -8.903 1.00 85.56 101 ASP A N 1
ATOM 783 C CA . ASP A 1 101 ? -8.532 5.622 -8.968 1.00 85.56 101 ASP A CA 1
ATOM 784 C C . ASP A 1 101 ? -7.245 5.781 -8.150 1.00 85.56 101 ASP A C 1
ATOM 786 O O . ASP A 1 101 ? -7.264 5.737 -6.921 1.00 85.56 101 ASP A O 1
ATOM 790 N N . ARG A 1 102 ? -6.110 5.944 -8.841 1.00 79.25 102 ARG A N 1
ATOM 791 C CA . ARG A 1 102 ? -4.809 6.158 -8.193 1.00 79.25 102 ARG A CA 1
ATOM 792 C C . ARG A 1 102 ? -4.688 7.548 -7.569 1.00 79.25 102 ARG A C 1
ATOM 794 O O . ARG A 1 102 ? -3.988 7.685 -6.573 1.00 79.25 102 ARG A O 1
ATOM 801 N N . HIS A 1 103 ? -5.367 8.559 -8.108 1.00 66.88 103 HIS A N 1
ATOM 802 C CA . HIS A 1 103 ? -5.289 9.918 -7.567 1.00 66.88 103 HIS A CA 1
ATOM 803 C C . HIS A 1 103 ? -6.043 10.020 -6.238 1.00 66.88 103 HIS A C 1
ATOM 805 O O . HIS A 1 103 ? -5.571 10.689 -5.327 1.00 66.88 103 HIS A O 1
ATOM 811 N N . GLY A 1 104 ? -7.137 9.268 -6.076 1.00 59.56 104 GLY A N 1
ATOM 812 C CA . GLY A 1 104 ? -7.837 9.122 -4.795 1.00 59.56 104 GLY A CA 1
ATOM 813 C C . GLY A 1 104 ? -7.041 8.397 -3.698 1.00 59.56 104 GLY A C 1
ATOM 814 O O . GLY A 1 104 ? -7.474 8.376 -2.549 1.00 59.56 104 GLY A O 1
ATOM 815 N N . MET A 1 105 ? -5.884 7.804 -4.023 1.00 66.38 105 MET A N 1
ATOM 816 C CA . MET A 1 105 ? -4.960 7.215 -3.041 1.00 66.38 105 MET A CA 1
ATOM 817 C C . MET A 1 105 ? -3.920 8.219 -2.527 1.00 66.38 105 MET A C 1
ATOM 819 O O . MET A 1 105 ? -3.208 7.917 -1.570 1.00 66.38 105 MET A O 1
ATOM 823 N N . ALA A 1 106 ? -3.834 9.406 -3.133 1.00 54.12 106 ALA A N 1
ATOM 824 C CA . ALA A 1 106 ? -3.078 10.518 -2.586 1.00 54.12 106 ALA A CA 1
ATOM 825 C C . ALA A 1 106 ? -3.956 11.228 -1.550 1.00 54.12 106 ALA A C 1
ATOM 827 O O . ALA A 1 106 ? -4.963 11.844 -1.888 1.00 54.12 106 ALA A O 1
ATOM 828 N N . ALA A 1 107 ? -3.576 11.143 -0.278 1.00 56.91 107 ALA A N 1
ATOM 829 C CA . ALA A 1 107 ? -4.203 11.915 0.787 1.00 56.91 107 ALA A CA 1
ATOM 830 C C . ALA A 1 107 ? -3.159 12.870 1.383 1.00 56.91 107 ALA A C 1
ATOM 832 O O . ALA A 1 107 ? -2.459 12.505 2.335 1.00 56.91 107 ALA A O 1
ATOM 833 N N . PRO A 1 108 ? -3.007 14.079 0.807 1.00 50.19 108 PRO A N 1
ATOM 834 C CA . PRO A 1 108 ? -2.165 15.112 1.391 1.00 50.19 108 PRO A CA 1
ATOM 835 C C . PRO A 1 108 ? -2.639 15.392 2.822 1.00 50.19 108 PRO A C 1
ATOM 837 O O . PRO A 1 108 ? -3.811 15.694 3.036 1.00 50.19 108 PRO A O 1
ATOM 840 N N . GLY A 1 109 ? -1.743 15.266 3.802 1.00 54.00 109 GLY A N 1
ATOM 841 C CA . GLY A 1 109 ? -2.033 15.592 5.203 1.00 54.00 109 GLY A CA 1
ATOM 842 C C . GLY A 1 109 ? -2.400 14.418 6.115 1.00 54.00 109 GLY A C 1
ATOM 843 O O . GLY A 1 109 ? -2.668 14.653 7.292 1.00 54.00 109 GLY A O 1
ATOM 844 N N . LEU A 1 110 ? -2.377 13.163 5.643 1.00 60.25 110 LEU A N 1
ATOM 845 C CA . LEU A 1 110 ? -2.412 12.031 6.576 1.00 60.25 110 LEU A CA 1
ATOM 846 C C . LEU A 1 110 ? -1.112 11.986 7.401 1.00 60.25 110 LEU A C 1
ATOM 848 O O . LEU A 1 110 ? -0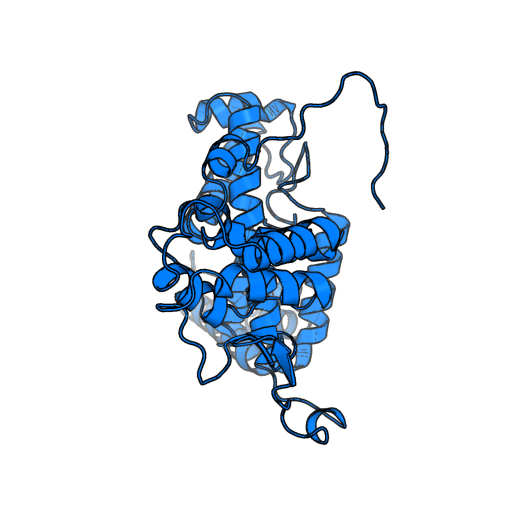.030 12.102 6.820 1.00 60.25 110 LEU A O 1
ATOM 852 N N . PRO A 1 111 ? -1.174 11.708 8.720 1.00 57.19 111 PRO A N 1
ATOM 853 C CA . PRO A 1 111 ? 0.013 11.593 9.580 1.00 57.19 111 PRO A CA 1
ATOM 854 C C . PRO A 1 111 ? 1.009 10.501 9.157 1.00 57.19 111 PRO A C 1
ATOM 856 O O . PRO A 1 111 ? 2.068 10.353 9.756 1.00 57.19 111 PRO A O 1
ATOM 859 N N . VAL A 1 112 ? 0.624 9.662 8.196 1.00 62.06 112 VAL A N 1
ATOM 860 C CA . VAL A 1 112 ? 1.301 8.420 7.815 1.00 62.06 112 VAL A CA 1
ATOM 861 C C . VAL A 1 112 ? 2.019 8.556 6.455 1.00 62.06 112 VAL A C 1
ATOM 863 O O . VAL A 1 112 ? 2.714 7.639 6.021 1.00 62.06 112 VAL A O 1
ATOM 866 N N . GLY A 1 113 ? 1.900 9.721 5.803 1.00 72.50 113 GLY A N 1
ATOM 867 C CA . GLY A 1 113 ? 2.490 10.010 4.492 1.00 72.50 113 GLY A CA 1
ATOM 868 C C . GLY A 1 113 ? 1.657 9.488 3.318 1.00 72.50 113 GLY A C 1
ATOM 869 O O . GLY A 1 113 ? 0.748 8.673 3.489 1.00 72.50 113 GLY A O 1
ATOM 870 N N . SER A 1 114 ? 1.945 9.982 2.112 1.00 85.31 114 SER A N 1
ATOM 871 C CA . SER A 1 114 ? 1.256 9.554 0.890 1.00 85.31 114 SER A CA 1
ATOM 872 C C . SER A 1 114 ? 1.924 8.340 0.231 1.00 85.31 114 SER A C 1
ATOM 874 O O . SER A 1 114 ? 3.089 8.023 0.490 1.00 85.31 114 SER A O 1
ATOM 876 N N . LEU A 1 115 ? 1.200 7.666 -0.671 1.00 89.19 115 LEU A N 1
ATOM 877 C CA . LEU A 1 115 ? 1.764 6.606 -1.516 1.00 89.19 115 LEU A CA 1
ATOM 878 C C . LEU A 1 115 ? 2.974 7.098 -2.330 1.00 89.19 115 LEU A C 1
ATOM 880 O O . LEU A 1 115 ? 3.939 6.353 -2.499 1.00 89.19 115 LEU A O 1
ATOM 884 N N . ASP A 1 116 ? 2.924 8.335 -2.827 1.00 89.88 116 ASP A N 1
ATOM 885 C CA . ASP A 1 116 ? 3.994 8.903 -3.646 1.00 89.88 116 ASP A CA 1
ATOM 886 C C . ASP A 1 116 ? 5.234 9.233 -2.800 1.00 89.88 116 ASP A C 1
ATOM 888 O O . ASP A 1 116 ? 6.347 8.927 -3.227 1.00 89.88 116 ASP A O 1
ATOM 892 N N . ASP A 1 117 ? 5.068 9.729 -1.569 1.00 90.38 117 ASP A N 1
ATOM 893 C CA . ASP A 1 117 ? 6.186 9.951 -0.635 1.00 90.38 117 ASP A CA 1
ATOM 894 C C . ASP A 1 117 ? 6.861 8.631 -0.243 1.00 90.38 117 ASP A C 1
ATOM 896 O O . ASP A 1 117 ? 8.092 8.525 -0.218 1.00 90.38 117 ASP A O 1
ATOM 900 N N . ALA A 1 118 ? 6.060 7.592 0.015 1.00 93.19 118 ALA A N 1
ATOM 901 C CA . ALA A 1 118 ? 6.559 6.252 0.301 1.00 93.19 118 ALA A CA 1
ATOM 902 C C . ALA A 1 118 ? 7.319 5.670 -0.903 1.00 93.19 118 ALA A C 1
ATOM 904 O O . ALA A 1 118 ? 8.395 5.088 -0.749 1.00 93.19 118 ALA A O 1
ATOM 905 N N . TYR A 1 119 ? 6.794 5.863 -2.115 1.00 95.44 119 TYR A N 1
ATOM 906 C CA . TYR A 1 119 ? 7.453 5.437 -3.346 1.00 95.44 119 TYR A CA 1
ATOM 907 C C . TYR A 1 119 ? 8.782 6.167 -3.573 1.00 95.44 119 TYR A C 1
ATOM 909 O O . TYR A 1 119 ? 9.796 5.520 -3.845 1.00 95.44 119 TYR A O 1
ATOM 917 N N . LEU A 1 120 ? 8.803 7.493 -3.410 1.00 95.00 120 LEU A N 1
ATOM 918 C CA . LEU A 1 120 ? 10.017 8.304 -3.510 1.00 95.00 120 LEU A CA 1
ATOM 919 C C . LEU A 1 120 ? 11.057 7.890 -2.468 1.00 95.00 120 LEU A C 1
ATOM 921 O O . LEU A 1 120 ? 12.228 7.737 -2.806 1.00 95.00 120 LEU A O 1
ATOM 925 N N . THR A 1 121 ? 10.631 7.619 -1.236 1.00 95.50 121 THR A N 1
ATOM 926 C CA . THR A 1 121 ? 11.501 7.093 -0.177 1.00 95.50 121 THR A CA 1
ATOM 927 C C . THR A 1 121 ? 12.192 5.802 -0.614 1.00 95.50 121 THR A C 1
ATOM 929 O O . THR A 1 121 ? 13.418 5.708 -0.541 1.00 95.50 121 THR A O 1
ATOM 932 N N . LEU A 1 122 ? 11.446 4.822 -1.140 1.00 97.25 122 LEU A N 1
ATOM 933 C CA . LEU A 1 122 ? 12.044 3.573 -1.626 1.00 97.25 122 LEU A CA 1
ATOM 934 C C . LEU A 1 122 ? 12.979 3.781 -2.823 1.00 97.25 122 LEU A C 1
ATOM 936 O O . LEU A 1 122 ? 14.006 3.107 -2.915 1.00 97.25 122 LEU A O 1
ATOM 940 N N . LEU A 1 123 ? 12.655 4.698 -3.739 1.00 97.62 123 LEU A N 1
ATOM 941 C CA . LEU A 1 123 ? 13.528 5.030 -4.867 1.00 97.62 123 LEU A CA 1
ATOM 942 C C . LEU A 1 123 ? 14.842 5.673 -4.410 1.00 97.62 123 LEU A C 1
ATOM 944 O O . LEU A 1 123 ? 15.900 5.304 -4.923 1.00 97.62 123 LEU A O 1
ATOM 948 N N . ASN A 1 124 ? 14.789 6.585 -3.439 1.00 97.69 124 ASN A N 1
ATOM 949 C CA . ASN A 1 124 ? 15.970 7.235 -2.873 1.00 97.69 124 ASN A CA 1
ATOM 950 C C . ASN A 1 124 ? 16.874 6.209 -2.182 1.00 97.69 124 ASN A C 1
ATOM 952 O O . ASN A 1 124 ? 18.057 6.113 -2.507 1.00 97.69 124 ASN A O 1
ATOM 956 N N . VAL A 1 125 ? 16.304 5.360 -1.320 1.00 97.56 125 VAL A N 1
ATOM 957 C CA . VAL A 1 125 ? 17.047 4.281 -0.646 1.00 97.56 125 VAL A CA 1
ATOM 958 C C . VAL A 1 125 ? 17.662 3.315 -1.655 1.00 97.56 125 VAL A C 1
ATOM 960 O O . VAL A 1 125 ? 18.829 2.954 -1.530 1.00 97.56 125 VAL A O 1
ATOM 963 N N . ARG A 1 126 ? 16.917 2.914 -2.689 1.00 97.62 126 ARG A N 1
ATOM 964 C CA . ARG A 1 126 ? 17.435 2.019 -3.731 1.00 97.62 126 ARG A CA 1
ATOM 965 C C . ARG A 1 126 ? 18.567 2.656 -4.538 1.00 97.62 126 ARG A C 1
ATOM 967 O O . ARG A 1 126 ? 19.519 1.971 -4.900 1.00 97.62 126 ARG A O 1
ATOM 974 N N . THR A 1 127 ? 18.465 3.950 -4.827 1.00 97.38 127 THR A N 1
ATOM 975 C CA . THR A 1 127 ? 19.510 4.694 -5.540 1.00 97.38 127 THR A CA 1
ATOM 976 C C . THR A 1 127 ? 20.805 4.701 -4.733 1.00 97.38 127 THR A C 1
ATOM 978 O O . THR A 1 127 ? 21.860 4.355 -5.265 1.00 97.38 127 THR A O 1
ATOM 981 N N . GLU A 1 128 ? 20.718 4.987 -3.435 1.00 97.00 128 GLU A N 1
ATOM 982 C CA . GLU A 1 128 ? 21.879 4.958 -2.547 1.00 97.00 128 GLU A CA 1
ATOM 983 C C . GLU A 1 128 ? 22.421 3.545 -2.326 1.00 97.00 128 GLU A C 1
ATOM 985 O O . GLU A 1 128 ? 23.635 3.352 -2.343 1.00 97.00 128 GLU A O 1
ATOM 990 N N . LEU A 1 129 ? 21.558 2.529 -2.236 1.00 97.06 129 LEU A N 1
ATOM 991 C CA . LEU A 1 129 ? 21.982 1.129 -2.193 1.00 97.06 129 LEU A CA 1
ATOM 992 C C . LEU A 1 129 ? 22.834 0.766 -3.414 1.00 97.06 129 LEU A C 1
ATOM 994 O O . LEU A 1 129 ? 23.889 0.145 -3.269 1.00 97.06 129 LEU A O 1
ATOM 998 N N . HIS A 1 130 ? 22.421 1.170 -4.615 1.00 97.12 130 HIS A N 1
ATOM 999 C CA . HIS A 1 130 ? 23.209 0.934 -5.824 1.00 97.12 130 HIS A CA 1
ATOM 1000 C C . HIS A 1 130 ? 24.536 1.703 -5.816 1.00 97.12 130 HIS A C 1
ATOM 1002 O O . HIS A 1 130 ? 25.550 1.168 -6.268 1.00 97.12 130 HIS A O 1
ATOM 1008 N N . ARG A 1 131 ? 24.552 2.933 -5.287 1.00 96.12 131 ARG A N 1
ATOM 1009 C CA . ARG A 1 131 ? 25.764 3.758 -5.192 1.00 96.12 131 ARG A CA 1
ATOM 1010 C C . ARG A 1 131 ? 26.784 3.162 -4.222 1.00 96.12 131 ARG A C 1
ATOM 1012 O O . ARG A 1 131 ? 27.947 3.029 -4.586 1.00 96.12 131 ARG A O 1
ATOM 1019 N N . VAL A 1 132 ? 26.347 2.773 -3.024 1.00 95.25 132 VAL A N 1
ATOM 1020 C CA . VAL A 1 132 ? 27.208 2.220 -1.963 1.00 95.25 132 VAL A CA 1
ATOM 1021 C C . VAL A 1 132 ? 27.675 0.805 -2.303 1.00 95.25 132 VAL A C 1
ATOM 1023 O O . VAL A 1 132 ? 28.844 0.478 -2.125 1.00 95.25 132 VAL A O 1
ATOM 1026 N N . SER A 1 133 ? 26.792 -0.047 -2.831 1.00 93.44 133 SER A N 1
ATOM 1027 C CA . SER A 1 133 ? 27.159 -1.430 -3.175 1.00 93.44 133 SER A CA 1
ATOM 1028 C C . SER A 1 133 ? 27.950 -1.554 -4.483 1.00 93.44 133 SER A C 1
ATOM 1030 O O . SER A 1 133 ? 28.536 -2.609 -4.749 1.00 93.44 133 SER A O 1
ATOM 1032 N N . GLY A 1 134 ? 27.924 -0.520 -5.334 1.00 92.50 134 GLY A N 1
ATOM 1033 C CA . GLY A 1 134 ? 28.485 -0.542 -6.687 1.00 92.50 134 GLY A CA 1
ATOM 1034 C C . GLY A 1 134 ? 27.803 -1.547 -7.626 1.00 92.50 134 GLY A C 1
ATOM 1035 O O . GLY A 1 134 ? 28.331 -1.846 -8.698 1.00 92.50 134 GLY A O 1
ATOM 1036 N N . ARG A 1 135 ? 26.657 -2.115 -7.228 1.00 89.88 135 ARG A N 1
ATOM 1037 C CA . ARG A 1 135 ? 25.912 -3.143 -7.967 1.00 89.88 135 ARG A CA 1
ATOM 1038 C C . ARG A 1 135 ? 24.425 -2.804 -8.013 1.00 89.88 135 ARG A C 1
ATOM 1040 O O . ARG A 1 135 ? 23.881 -2.178 -7.114 1.00 89.88 135 ARG A O 1
ATOM 1047 N N . GLY A 1 136 ? 23.739 -3.278 -9.050 1.00 87.06 136 GLY A N 1
ATOM 1048 C CA . GLY A 1 136 ? 22.288 -3.115 -9.205 1.00 87.06 136 GLY A CA 1
ATOM 1049 C C . GLY A 1 136 ? 21.463 -4.131 -8.407 1.00 87.06 136 GLY A C 1
ATOM 1050 O O . GLY A 1 136 ? 20.578 -4.757 -8.987 1.00 87.06 136 GLY A O 1
ATOM 1051 N N . HIS A 1 137 ? 21.807 -4.388 -7.140 1.00 88.94 137 HIS A N 1
ATOM 1052 C CA . HIS A 1 137 ? 21.064 -5.322 -6.286 1.00 88.94 137 HIS A CA 1
ATOM 1053 C C . HIS A 1 137 ? 19.941 -4.602 -5.535 1.00 88.94 137 HIS A C 1
ATOM 1055 O O . HIS A 1 137 ? 20.135 -3.508 -5.018 1.00 88.94 137 HIS A O 1
ATOM 1061 N N . ASP A 1 138 ? 18.789 -5.264 -5.427 1.00 95.62 138 ASP A N 1
ATOM 1062 C CA . ASP A 1 138 ? 17.591 -4.709 -4.785 1.00 95.62 138 ASP A CA 1
ATOM 1063 C C . ASP A 1 138 ? 17.435 -5.142 -3.307 1.00 95.62 138 ASP A C 1
ATOM 1065 O O . ASP A 1 138 ? 16.518 -4.684 -2.625 1.00 95.62 138 ASP A O 1
ATOM 1069 N N . LEU A 1 139 ? 18.323 -6.014 -2.810 1.00 96.62 139 LEU A N 1
ATOM 1070 C CA . LEU A 1 139 ? 18.353 -6.492 -1.423 1.00 96.62 139 LEU A CA 1
ATOM 1071 C C . LEU A 1 139 ? 19.191 -5.548 -0.550 1.00 96.62 139 LEU A C 1
ATOM 1073 O O . LEU A 1 139 ? 20.405 -5.442 -0.739 1.00 96.62 139 LEU A O 1
ATOM 1077 N N . LEU A 1 140 ? 18.555 -4.889 0.420 1.00 95.56 140 LEU A N 1
ATOM 1078 C CA . LEU A 1 140 ? 19.235 -4.006 1.365 1.00 95.56 140 LEU A CA 1
ATOM 1079 C C . LEU A 1 140 ? 19.866 -4.835 2.485 1.00 95.56 140 LEU A C 1
ATOM 1081 O O . LEU A 1 140 ? 19.188 -5.241 3.423 1.00 95.56 140 LEU A O 1
ATOM 1085 N N . LEU A 1 141 ? 21.169 -5.090 2.371 1.00 94.00 141 LEU A N 1
ATOM 1086 C CA . LEU A 1 141 ? 21.949 -5.775 3.403 1.00 94.00 141 LEU A CA 1
ATOM 1087 C C . LEU A 1 141 ? 22.255 -4.834 4.573 1.00 94.00 141 LEU A C 1
ATOM 1089 O O . LEU A 1 141 ? 22.512 -3.645 4.367 1.00 94.00 141 LEU A O 1
ATOM 1093 N N . ALA A 1 142 ? 22.310 -5.373 5.792 1.00 92.12 142 ALA A N 1
ATOM 1094 C CA . ALA A 1 142 ? 22.520 -4.590 7.011 1.00 92.12 142 ALA A CA 1
ATOM 1095 C C . ALA A 1 142 ? 23.833 -3.790 6.986 1.00 92.12 142 ALA A C 1
ATOM 1097 O O . ALA A 1 142 ? 23.880 -2.668 7.481 1.00 92.12 142 ALA A O 1
ATOM 1098 N N . GLN A 1 143 ? 24.872 -4.332 6.344 1.00 93.75 143 GLN A N 1
ATOM 1099 C CA . GLN A 1 143 ? 26.178 -3.681 6.193 1.00 93.75 143 GLN A CA 1
ATOM 1100 C C . GLN A 1 143 ? 26.133 -2.342 5.436 1.00 93.75 143 GLN A C 1
ATOM 1102 O O . GLN A 1 143 ? 27.035 -1.533 5.595 1.00 93.75 143 GLN A O 1
ATOM 1107 N N . HIS A 1 144 ? 25.113 -2.110 4.602 1.00 95.25 144 HIS A N 1
ATOM 1108 C CA . HIS A 1 144 ? 24.969 -0.870 3.834 1.00 95.25 144 HIS A CA 1
ATOM 1109 C C . HIS A 1 144 ? 24.054 0.148 4.525 1.00 95.25 144 HIS A C 1
ATOM 1111 O O . HIS A 1 144 ? 23.936 1.277 4.058 1.00 95.25 144 HIS A O 1
ATOM 1117 N N . ALA A 1 145 ? 23.380 -0.240 5.612 1.00 93.69 145 ALA A N 1
ATOM 1118 C CA . ALA A 1 145 ? 22.328 0.567 6.216 1.00 93.69 145 ALA A CA 1
ATOM 1119 C C . ALA A 1 145 ? 22.853 1.889 6.794 1.00 93.69 145 ALA A C 1
ATOM 1121 O O . ALA A 1 145 ? 22.234 2.923 6.561 1.00 93.69 145 ALA A O 1
ATOM 1122 N N . ASP A 1 146 ? 23.990 1.870 7.496 1.00 94.31 146 ASP A N 1
ATOM 1123 C CA . ASP A 1 146 ? 24.563 3.085 8.091 1.00 94.31 146 ASP A CA 1
ATOM 1124 C C . ASP A 1 146 ? 25.045 4.071 7.003 1.00 94.31 146 ASP A C 1
ATOM 1126 O O . ASP A 1 146 ? 24.727 5.257 7.072 1.00 94.31 146 ASP A O 1
ATOM 1130 N N . ASP A 1 147 ? 25.694 3.584 5.937 1.00 95.75 147 ASP A N 1
ATOM 1131 C CA . ASP A 1 147 ? 26.140 4.421 4.808 1.00 95.75 147 ASP A CA 1
ATOM 1132 C C . ASP A 1 147 ? 24.966 5.062 4.053 1.00 95.75 147 ASP A C 1
ATOM 1134 O O . ASP A 1 147 ? 24.991 6.253 3.730 1.00 95.75 147 ASP A O 1
ATOM 1138 N N . ILE A 1 148 ? 23.916 4.280 3.777 1.00 96.56 148 ILE A N 1
ATOM 1139 C CA . ILE A 1 148 ? 22.699 4.767 3.112 1.00 96.56 148 ILE A CA 1
ATOM 1140 C C . ILE A 1 148 ? 21.978 5.782 4.002 1.00 96.56 148 ILE A C 1
ATOM 1142 O O . ILE A 1 148 ? 21.540 6.825 3.518 1.00 96.56 148 ILE A O 1
ATOM 1146 N N . SER A 1 149 ? 21.859 5.490 5.300 1.00 95.44 149 SER A N 1
ATOM 1147 C CA . SER A 1 149 ? 21.204 6.379 6.257 1.00 95.44 149 SER A CA 1
ATOM 1148 C C . SER A 1 149 ? 21.923 7.723 6.360 1.00 95.44 149 SER A C 1
ATOM 1150 O O . SER A 1 149 ? 21.280 8.773 6.310 1.00 95.44 149 SER A O 1
ATOM 1152 N N . ALA A 1 150 ? 23.259 7.702 6.416 1.00 95.31 150 ALA A N 1
ATOM 1153 C CA . ALA A 1 150 ? 24.079 8.906 6.426 1.00 95.31 150 ALA A CA 1
ATOM 1154 C C . ALA A 1 150 ? 23.928 9.717 5.129 1.00 95.31 150 ALA A C 1
ATOM 1156 O O . ALA A 1 150 ? 23.772 10.937 5.188 1.00 95.31 150 ALA A O 1
ATOM 1157 N N . ALA A 1 151 ? 23.921 9.052 3.968 1.00 96.06 151 ALA A N 1
ATOM 1158 C CA . ALA A 1 151 ? 23.772 9.706 2.666 1.00 96.06 151 ALA A CA 1
ATOM 1159 C C . ALA A 1 151 ? 22.398 10.369 2.469 1.00 96.06 151 ALA A C 1
ATOM 1161 O O . ALA A 1 151 ? 22.306 11.400 1.807 1.00 96.06 151 ALA A O 1
ATOM 1162 N N . LEU A 1 152 ? 21.340 9.791 3.045 1.00 96.19 152 LEU A N 1
ATOM 1163 C CA . LEU A 1 152 ? 19.969 10.311 2.968 1.00 96.19 152 LEU A CA 1
ATOM 1164 C C . LEU A 1 152 ? 19.572 11.178 4.168 1.00 96.19 152 LEU A C 1
ATOM 1166 O O . LEU A 1 152 ? 18.439 11.649 4.223 1.00 96.19 152 LEU A O 1
ATOM 1170 N N . HIS A 1 153 ? 20.491 11.403 5.110 1.00 95.19 153 HIS A N 1
ATOM 1171 C CA . HIS A 1 153 ? 20.261 12.170 6.335 1.00 95.19 153 HIS A CA 1
ATOM 1172 C C . HIS A 1 153 ? 19.103 11.639 7.198 1.00 95.19 153 HIS A C 1
ATOM 1174 O O . HIS A 1 153 ? 18.387 12.419 7.826 1.00 95.19 153 HIS A O 1
ATOM 1180 N N . PHE A 1 154 ? 18.920 10.316 7.255 1.00 89.94 154 PHE A N 1
ATOM 1181 C CA . PHE A 1 154 ? 17.879 9.704 8.089 1.00 89.94 154 PHE A CA 1
ATOM 1182 C C . PHE A 1 154 ? 18.279 9.525 9.555 1.00 89.94 154 PHE A C 1
ATOM 1184 O O . PHE A 1 154 ? 17.391 9.388 10.388 1.00 89.94 154 PHE A O 1
ATOM 1191 N N . GLY A 1 155 ? 19.573 9.568 9.879 1.00 91.75 155 GLY A N 1
ATOM 1192 C CA . GLY A 1 155 ? 20.084 9.260 11.216 1.00 91.75 155 GLY A CA 1
ATOM 1193 C C . GLY A 1 155 ? 20.860 7.950 11.196 1.00 91.75 155 GLY A C 1
ATOM 1194 O O . GLY A 1 155 ? 21.724 7.765 10.334 1.00 91.75 155 GLY A O 1
ATOM 1195 N N . ASP A 1 156 ? 20.558 7.029 12.105 1.00 90.94 156 ASP A N 1
ATOM 1196 C CA . ASP A 1 156 ? 21.205 5.714 12.151 1.00 90.94 156 ASP A CA 1
ATOM 1197 C C . ASP A 1 156 ? 20.453 4.635 11.337 1.00 90.94 156 ASP A C 1
ATOM 1199 O O . ASP A 1 156 ? 19.372 4.859 10.781 1.00 90.94 156 ASP A O 1
ATOM 1203 N N . ARG A 1 157 ? 21.007 3.417 11.256 1.00 90.12 157 ARG A N 1
ATOM 1204 C CA . ARG A 1 157 ? 20.331 2.284 10.594 1.00 90.12 157 ARG A CA 1
ATOM 1205 C C . ARG A 1 157 ? 18.929 1.963 11.133 1.00 90.12 157 ARG A C 1
ATOM 1207 O O . ARG A 1 157 ? 18.137 1.359 10.407 1.00 90.12 157 ARG A O 1
ATOM 1214 N N . PHE A 1 158 ? 18.616 2.279 12.390 1.00 90.31 158 PHE A N 1
ATOM 1215 C CA . PHE A 1 158 ? 17.295 2.041 12.970 1.00 90.31 158 PHE A CA 1
ATOM 1216 C C . PHE A 1 158 ? 16.299 3.102 12.513 1.00 90.31 158 PHE A C 1
ATOM 1218 O O . PHE A 1 158 ? 15.150 2.756 12.236 1.00 90.31 158 PHE A O 1
ATOM 1225 N N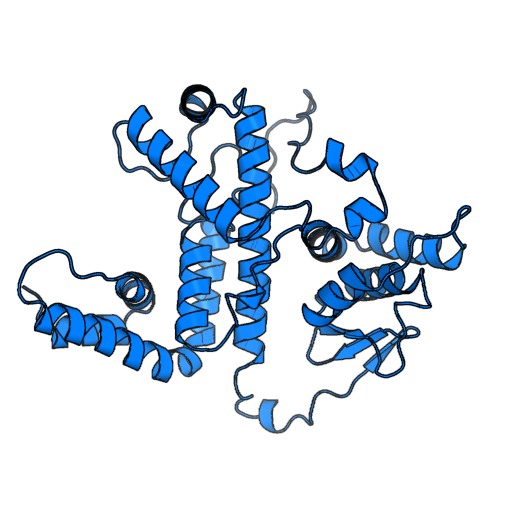 . ASP A 1 159 ? 16.737 4.349 12.354 1.00 91.75 159 ASP A N 1
ATOM 1226 C CA . ASP A 1 159 ? 15.937 5.406 11.740 1.00 91.75 159 ASP A CA 1
ATOM 1227 C C . ASP A 1 159 ? 15.615 5.078 10.278 1.00 91.75 159 ASP A C 1
ATOM 1229 O O . ASP A 1 159 ? 14.448 5.131 9.876 1.00 91.75 159 ASP A O 1
ATOM 1233 N N . LEU A 1 160 ? 16.608 4.608 9.510 1.00 93.56 160 LEU A N 1
ATOM 1234 C CA . LEU A 1 160 ? 16.388 4.084 8.158 1.00 93.56 160 LEU A CA 1
ATOM 1235 C C . LEU A 1 160 ? 15.394 2.912 8.162 1.00 93.56 160 LEU A C 1
ATOM 1237 O O . LEU A 1 160 ? 14.478 2.868 7.339 1.00 93.56 160 LEU A O 1
ATOM 1241 N N . ALA A 1 161 ? 15.540 1.960 9.088 1.00 92.62 161 ALA A N 1
ATOM 1242 C CA . ALA A 1 161 ? 14.628 0.824 9.191 1.00 92.62 161 ALA A CA 1
ATOM 1243 C C . ALA A 1 161 ? 13.190 1.249 9.535 1.00 92.62 161 ALA A C 1
ATOM 1245 O O . ALA A 1 161 ? 12.249 0.696 8.964 1.00 92.62 161 ALA A O 1
ATOM 1246 N N . ARG A 1 162 ? 13.011 2.234 10.426 1.00 91.31 162 ARG A N 1
ATOM 1247 C CA . ARG A 1 162 ? 11.703 2.813 10.776 1.00 91.31 162 ARG A CA 1
ATOM 1248 C C . ARG A 1 162 ? 11.069 3.488 9.562 1.00 91.31 162 ARG A C 1
ATOM 1250 O O . ARG A 1 162 ? 9.911 3.221 9.247 1.00 91.31 162 ARG A O 1
ATOM 1257 N N . MET A 1 163 ? 11.845 4.293 8.836 1.00 92.50 163 MET A N 1
ATOM 1258 C CA . MET A 1 163 ? 11.409 4.949 7.601 1.00 92.50 163 MET A CA 1
ATOM 1259 C C . MET A 1 163 ? 10.965 3.925 6.541 1.00 92.50 163 MET A C 1
ATOM 1261 O O . MET A 1 163 ? 9.886 4.047 5.960 1.00 92.50 163 MET A O 1
ATOM 1265 N N . LEU A 1 164 ? 11.752 2.863 6.335 1.00 94.50 164 LEU A N 1
ATOM 1266 C CA . LEU A 1 164 ? 11.412 1.769 5.419 1.00 94.50 164 LEU A CA 1
ATOM 1267 C C . LEU A 1 164 ? 10.176 0.979 5.861 1.00 94.50 164 LEU A C 1
ATOM 1269 O O . LEU A 1 164 ? 9.381 0.582 5.007 1.00 94.50 164 LEU A O 1
ATOM 1273 N N . SER A 1 165 ? 9.988 0.762 7.168 1.00 93.44 165 SER A N 1
ATOM 1274 C CA . SER A 1 165 ? 8.767 0.149 7.704 1.00 93.44 165 SER A CA 1
ATOM 1275 C C . SER A 1 165 ? 7.542 0.985 7.361 1.00 93.44 165 SER A C 1
ATOM 1277 O O . SER A 1 165 ? 6.594 0.459 6.773 1.00 93.44 165 SER A O 1
ATOM 1279 N N . GLY A 1 166 ? 7.597 2.290 7.639 1.00 92.31 166 GLY A N 1
ATOM 1280 C CA . GLY A 1 166 ? 6.512 3.219 7.340 1.00 92.31 166 GLY A CA 1
ATOM 1281 C C . GLY A 1 166 ? 6.162 3.237 5.852 1.00 92.31 166 GLY A C 1
ATOM 1282 O O . GLY A 1 166 ? 5.007 2.998 5.492 1.00 92.31 166 GLY A O 1
ATOM 1283 N N . ALA A 1 167 ? 7.160 3.426 4.981 1.00 93.75 167 ALA A N 1
ATOM 1284 C CA . ALA A 1 167 ? 6.970 3.442 3.530 1.00 93.75 167 ALA A CA 1
ATOM 1285 C C . ALA A 1 167 ? 6.425 2.104 2.996 1.00 93.75 167 ALA A C 1
ATOM 1287 O O . ALA A 1 167 ? 5.456 2.078 2.231 1.00 93.75 167 ALA A O 1
ATOM 1288 N N . GLY A 1 168 ? 6.999 0.981 3.441 1.00 95.25 168 GLY A N 1
ATOM 1289 C CA . GLY A 1 168 ? 6.574 -0.357 3.037 1.00 95.25 168 GLY A CA 1
ATOM 1290 C C . GLY A 1 168 ? 5.143 -0.684 3.468 1.00 95.25 168 GLY A C 1
ATOM 1291 O O . GLY A 1 168 ? 4.376 -1.222 2.671 1.00 95.25 168 GLY A O 1
ATOM 1292 N N . ARG A 1 169 ? 4.747 -0.328 4.698 1.00 93.69 169 ARG A N 1
ATOM 1293 C CA . ARG A 1 169 ? 3.366 -0.494 5.195 1.00 93.69 169 ARG A CA 1
ATOM 1294 C C . ARG A 1 169 ? 2.375 0.340 4.397 1.00 93.69 169 ARG A C 1
ATOM 1296 O O . ARG A 1 169 ? 1.341 -0.184 3.992 1.00 93.69 169 ARG A O 1
ATOM 1303 N N . THR A 1 170 ? 2.715 1.593 4.091 1.00 92.44 170 THR A N 1
ATOM 1304 C CA . THR A 1 170 ? 1.878 2.468 3.256 1.00 92.44 170 THR A CA 1
ATOM 1305 C C . THR A 1 170 ? 1.660 1.871 1.865 1.00 92.44 170 THR A C 1
ATOM 1307 O O . THR A 1 170 ? 0.515 1.703 1.441 1.00 92.44 170 THR A O 1
ATOM 1310 N N . ILE A 1 171 ? 2.723 1.457 1.169 1.00 94.94 171 ILE A N 1
ATOM 1311 C CA . ILE A 1 171 ? 2.595 0.846 -0.164 1.00 94.94 171 ILE A CA 1
ATOM 1312 C C . ILE A 1 171 ? 1.812 -0.472 -0.097 1.00 94.94 171 ILE A C 1
ATOM 1314 O O . ILE A 1 171 ? 0.948 -0.704 -0.945 1.00 94.94 171 ILE A O 1
ATOM 1318 N N . ALA A 1 172 ? 2.075 -1.325 0.898 1.00 94.81 172 ALA A N 1
ATOM 1319 C CA . ALA A 1 172 ? 1.382 -2.604 1.057 1.00 94.81 172 ALA A CA 1
ATOM 1320 C C . ALA A 1 172 ? -0.128 -2.403 1.260 1.00 94.81 172 ALA A C 1
ATOM 1322 O O . ALA A 1 172 ? -0.930 -2.982 0.526 1.00 94.81 172 ALA A O 1
ATOM 1323 N N . TYR A 1 173 ? -0.509 -1.502 2.169 1.00 92.38 173 TYR A N 1
ATOM 1324 C CA . TYR A 1 173 ? -1.903 -1.154 2.433 1.00 92.38 173 TYR A CA 1
ATOM 1325 C C . TYR A 1 173 ? -2.641 -0.681 1.171 1.00 92.38 173 TYR A C 1
ATOM 1327 O O . TYR A 1 173 ? -3.731 -1.175 0.854 1.00 92.38 173 TYR A O 1
ATOM 1335 N N . HIS A 1 174 ? -2.039 0.242 0.411 1.00 92.06 174 HIS A N 1
ATOM 1336 C CA . HIS A 1 174 ? -2.630 0.723 -0.839 1.00 92.06 174 HIS A CA 1
ATOM 1337 C C . HIS A 1 174 ? -2.712 -0.374 -1.899 1.00 92.06 174 HIS A C 1
ATOM 1339 O O . HIS A 1 174 ? -3.706 -0.447 -2.617 1.00 92.06 174 HIS A O 1
ATOM 1345 N N . SER A 1 175 ? -1.712 -1.249 -1.980 1.00 94.50 175 SER A N 1
ATOM 1346 C CA . SER A 1 175 ? -1.668 -2.338 -2.963 1.00 94.50 175 SER A CA 1
ATOM 1347 C C . SER A 1 175 ? -2.740 -3.386 -2.708 1.00 94.50 175 SER A C 1
ATOM 1349 O O . SER A 1 175 ? -3.425 -3.801 -3.638 1.00 94.50 175 SER A O 1
ATOM 1351 N N . GLU A 1 176 ? -2.960 -3.754 -1.449 1.00 92.50 176 GLU A N 1
ATOM 1352 C CA . GLU A 1 176 ? -4.032 -4.670 -1.049 1.00 92.50 176 GLU A CA 1
ATOM 1353 C C . GLU A 1 176 ? -5.413 -4.069 -1.287 1.00 92.50 176 GLU A C 1
ATOM 1355 O O . GLU A 1 176 ? -6.283 -4.709 -1.879 1.00 92.50 176 GLU A O 1
ATOM 1360 N N . THR A 1 177 ? -5.607 -2.815 -0.876 1.00 90.50 177 THR A N 1
ATOM 1361 C CA . THR A 1 177 ? -6.873 -2.101 -1.078 1.00 90.50 177 THR A CA 1
ATOM 1362 C C . THR A 1 177 ? -7.161 -1.898 -2.565 1.00 90.50 177 THR A C 1
ATOM 1364 O O . THR A 1 177 ? -8.289 -2.110 -3.015 1.00 90.50 177 THR A O 1
ATOM 1367 N N . GLY A 1 178 ? -6.146 -1.542 -3.354 1.00 92.25 178 GLY A N 1
ATOM 1368 C CA . GLY A 1 178 ? -6.249 -1.362 -4.798 1.00 92.25 178 GLY A CA 1
ATOM 1369 C C . GLY A 1 178 ? -6.554 -2.667 -5.526 1.00 92.25 178 GLY A C 1
ATOM 1370 O O . GLY A 1 178 ? -7.453 -2.700 -6.364 1.00 92.25 178 GLY A O 1
ATOM 1371 N N . LEU A 1 179 ? -5.879 -3.761 -5.169 1.00 94.12 179 LEU A N 1
ATOM 1372 C CA . LEU A 1 179 ? -6.149 -5.075 -5.749 1.00 94.12 179 LEU A CA 1
ATOM 1373 C C . LEU A 1 179 ? -7.571 -5.547 -5.420 1.00 94.12 179 LEU A C 1
ATOM 1375 O O . LEU A 1 179 ? -8.300 -5.961 -6.320 1.00 94.12 179 LEU A O 1
ATOM 1379 N N . ARG A 1 180 ? -8.011 -5.401 -4.162 1.00 90.94 180 ARG A N 1
ATOM 1380 C CA . ARG A 1 180 ? -9.390 -5.708 -3.748 1.00 90.94 180 ARG A CA 1
ATOM 1381 C C . ARG A 1 180 ? -10.415 -4.877 -4.519 1.00 90.94 180 ARG A C 1
ATOM 1383 O O . ARG A 1 180 ? -11.377 -5.430 -5.046 1.00 90.94 180 ARG A O 1
ATOM 1390 N N . THR A 1 181 ? -10.190 -3.569 -4.632 1.00 90.25 181 THR A N 1
ATOM 1391 C CA . THR A 1 181 ? -11.057 -2.659 -5.399 1.00 90.25 181 THR A CA 1
ATOM 1392 C C . THR A 1 181 ? -11.145 -3.091 -6.862 1.00 90.25 181 THR A C 1
ATOM 1394 O O . THR A 1 181 ? -12.242 -3.190 -7.410 1.00 90.25 181 THR A O 1
ATOM 1397 N N . ALA A 1 182 ? -10.008 -3.424 -7.479 1.00 92.44 182 ALA A N 1
ATOM 1398 C CA . ALA A 1 182 ? -9.955 -3.869 -8.864 1.00 92.44 182 ALA A CA 1
ATOM 1399 C C . ALA A 1 182 ? -10.719 -5.180 -9.091 1.00 92.44 182 ALA A C 1
ATOM 1401 O O . ALA A 1 182 ? -11.440 -5.295 -10.081 1.00 92.44 182 ALA A O 1
ATOM 1402 N N . VAL A 1 183 ? -10.594 -6.145 -8.175 1.00 91.94 183 VAL A N 1
ATOM 1403 C CA . VAL A 1 183 ? -11.341 -7.412 -8.214 1.00 91.94 183 VAL A CA 1
ATOM 1404 C C . VAL A 1 183 ? -12.842 -7.161 -8.057 1.00 91.94 183 VAL A C 1
ATOM 1406 O O . VAL A 1 183 ? -13.636 -7.673 -8.845 1.00 91.94 183 VAL A O 1
ATOM 1409 N N . ASN A 1 184 ? -13.242 -6.316 -7.104 1.00 87.25 184 ASN A N 1
ATOM 1410 C CA . ASN A 1 184 ? -14.646 -5.974 -6.860 1.00 87.25 184 ASN A CA 1
ATOM 1411 C C . ASN A 1 184 ? -15.294 -5.191 -8.017 1.00 87.25 184 ASN A C 1
ATOM 1413 O O . ASN A 1 184 ? -16.512 -5.257 -8.191 1.00 87.25 184 ASN A O 1
ATOM 1417 N N . ALA A 1 185 ? -14.500 -4.481 -8.824 1.00 87.19 185 ALA A N 1
ATOM 1418 C CA . ALA A 1 185 ? -14.965 -3.774 -10.016 1.00 87.19 185 ALA A CA 1
ATOM 1419 C C . ALA A 1 185 ? -15.270 -4.706 -11.205 1.00 87.19 185 ALA A C 1
ATOM 1421 O O . ALA A 1 185 ? -15.876 -4.273 -12.191 1.00 87.19 185 ALA A O 1
ATOM 1422 N N . LEU A 1 186 ? -14.851 -5.976 -11.157 1.00 86.31 186 LEU A N 1
ATOM 1423 C CA . LEU A 1 186 ? -15.102 -6.916 -12.244 1.00 86.31 186 LEU A CA 1
ATOM 1424 C C . LEU A 1 186 ? -16.567 -7.369 -12.276 1.00 86.31 186 LEU A C 1
ATOM 1426 O O . LEU A 1 186 ? -17.178 -7.620 -11.233 1.00 86.31 186 LEU A O 1
ATOM 1430 N N . PRO A 1 187 ? -17.149 -7.543 -13.478 1.00 76.31 187 PRO A N 1
ATOM 1431 C CA . PRO A 1 187 ? -18.467 -8.142 -13.595 1.00 76.31 187 PRO A CA 1
ATOM 1432 C C . PRO A 1 187 ? -18.419 -9.574 -13.056 1.00 76.31 187 PRO A C 1
ATOM 1434 O O . PRO A 1 187 ? -17.555 -10.369 -13.436 1.00 76.31 187 PRO A O 1
ATOM 1437 N N . ARG A 1 188 ? -19.370 -9.918 -12.183 1.00 70.00 188 ARG A N 1
ATOM 1438 C CA . ARG A 1 188 ? -19.507 -11.285 -11.666 1.00 70.00 188 ARG A CA 1
ATOM 1439 C C . ARG A 1 188 ? -19.775 -12.224 -12.848 1.00 70.00 188 ARG A C 1
ATOM 1441 O O . ARG A 1 188 ? -20.651 -11.945 -13.663 1.00 70.00 188 ARG A O 1
ATOM 1448 N N . ARG A 1 189 ? -19.023 -13.323 -12.956 1.00 64.44 189 ARG A N 1
ATOM 1449 C CA . ARG A 1 189 ? -19.177 -14.336 -14.018 1.00 64.44 189 ARG A CA 1
ATOM 1450 C C . ARG A 1 189 ? -19.855 -15.604 -13.486 1.00 64.44 189 ARG A C 1
ATOM 1452 O O . ARG A 1 189 ? -19.770 -15.913 -12.296 1.00 64.44 189 ARG A O 1
ATOM 1459 N N . GLY A 1 190 ? -20.516 -16.349 -14.375 1.00 63.84 190 GLY A N 1
ATOM 1460 C CA . GLY A 1 190 ? -21.105 -17.661 -14.074 1.00 63.84 190 GLY A CA 1
ATOM 1461 C C . GLY A 1 190 ? -22.212 -17.622 -13.012 1.00 63.84 190 GLY A C 1
ATOM 1462 O O . GLY A 1 190 ? -22.980 -16.667 -12.933 1.00 63.84 190 GLY A O 1
ATOM 1463 N N . ILE A 1 191 ? -22.276 -18.648 -12.156 1.00 55.84 191 ILE A N 1
ATOM 1464 C CA . ILE A 1 191 ? -23.289 -18.788 -11.087 1.00 55.84 191 ILE A CA 1
ATOM 1465 C C . ILE A 1 191 ? -23.242 -17.612 -10.086 1.00 55.84 191 ILE A C 1
ATOM 1467 O O . ILE A 1 191 ? -24.250 -17.267 -9.473 1.00 55.84 191 ILE A O 1
ATOM 1471 N N . SER A 1 192 ? -22.103 -16.918 -9.965 1.00 59.94 192 SER A N 1
ATOM 1472 C CA . SER A 1 192 ? -21.974 -15.703 -9.143 1.00 59.94 192 SER A CA 1
ATOM 1473 C C . SER A 1 192 ? -22.757 -14.507 -9.706 1.00 59.94 192 SER A C 1
ATOM 1475 O O . SER A 1 192 ? -23.139 -13.625 -8.941 1.00 59.94 192 SER A O 1
ATOM 1477 N N . ALA A 1 193 ? -23.044 -14.483 -11.015 1.00 59.34 193 ALA A N 1
ATOM 1478 C CA . ALA A 1 193 ? -23.953 -13.510 -11.631 1.00 59.34 193 ALA A CA 1
ATOM 1479 C C . ALA A 1 193 ? -25.433 -13.815 -11.326 1.00 59.34 193 ALA A C 1
ATOM 1481 O O . ALA A 1 193 ? -26.254 -12.903 -11.301 1.00 59.34 193 ALA A O 1
ATOM 1482 N N . LEU A 1 194 ? -25.759 -15.091 -11.074 1.00 56.09 194 LEU A N 1
ATOM 1483 C CA . LEU A 1 194 ? -27.093 -15.548 -10.661 1.00 56.09 194 LEU A CA 1
ATOM 1484 C C . LEU A 1 194 ? -27.354 -15.317 -9.163 1.00 56.09 194 LEU A C 1
ATOM 1486 O O . LEU A 1 194 ? -28.507 -15.314 -8.734 1.00 56.09 194 LEU A O 1
ATOM 1490 N N . ARG A 1 195 ? -26.309 -15.090 -8.350 1.00 57.56 195 ARG A N 1
ATOM 1491 C CA . ARG A 1 195 ? -26.477 -14.623 -6.968 1.00 57.56 195 ARG A CA 1
ATOM 1492 C C . ARG A 1 195 ? -26.999 -13.184 -6.988 1.00 57.56 195 ARG A C 1
ATOM 1494 O O . ARG A 1 195 ? -26.378 -12.297 -7.567 1.00 57.56 195 ARG A O 1
ATOM 1501 N N . HIS A 1 196 ? -28.144 -12.966 -6.335 1.00 55.97 196 HIS A N 1
ATOM 1502 C CA . HIS A 1 196 ? -28.741 -11.644 -6.135 1.00 55.97 196 HIS A CA 1
ATOM 1503 C C . HIS A 1 196 ? -27.706 -10.610 -5.665 1.00 55.97 196 HIS A C 1
ATOM 1505 O O . HIS A 1 196 ? -26.763 -10.954 -4.948 1.00 55.97 196 HIS A O 1
ATOM 1511 N N . ARG A 1 197 ? -27.923 -9.335 -6.040 1.00 61.00 197 ARG A N 1
ATOM 1512 C CA . ARG A 1 197 ? -27.130 -8.187 -5.562 1.00 61.00 197 ARG A CA 1
ATOM 1513 C C . ARG A 1 197 ? -26.824 -8.351 -4.066 1.00 61.00 197 ARG A C 1
ATOM 1515 O O . ARG A 1 197 ? -27.759 -8.670 -3.325 1.00 61.00 197 ARG A O 1
ATOM 1522 N N . PRO A 1 198 ? -25.567 -8.136 -3.630 1.00 66.38 198 PRO A N 1
ATOM 1523 C CA . PRO A 1 198 ? -25.186 -8.317 -2.236 1.00 66.38 198 PRO A CA 1
ATOM 1524 C C . PRO A 1 198 ? -26.147 -7.523 -1.352 1.00 66.38 198 PRO A C 1
ATOM 1526 O O . PRO A 1 198 ? -26.267 -6.302 -1.480 1.00 66.38 198 PRO A O 1
ATOM 1529 N N . LYS A 1 199 ? -26.907 -8.237 -0.519 1.00 78.81 199 LYS A N 1
ATOM 1530 C CA . LYS A 1 199 ? -27.813 -7.608 0.437 1.00 78.81 199 LYS A CA 1
ATOM 1531 C C . LYS A 1 199 ? -26.956 -7.008 1.539 1.00 78.81 199 LYS A C 1
ATOM 1533 O O . LYS A 1 199 ? -26.016 -7.647 1.997 1.00 78.81 199 LYS A O 1
ATOM 1538 N N . ARG A 1 200 ? -27.282 -5.782 1.943 1.00 87.38 200 ARG A N 1
ATOM 1539 C CA . ARG A 1 200 ? -26.671 -5.175 3.123 1.00 87.38 200 ARG A CA 1
ATOM 1540 C C . ARG A 1 200 ? -27.105 -5.982 4.338 1.00 87.38 200 ARG A C 1
ATOM 1542 O O . ARG A 1 200 ? -28.305 -6.050 4.603 1.00 87.38 200 ARG A O 1
ATOM 1549 N N . ARG A 1 201 ? -26.157 -6.618 5.017 1.00 91.44 201 ARG A N 1
ATOM 1550 C CA . ARG A 1 201 ? -26.419 -7.363 6.248 1.00 91.44 201 ARG A CA 1
ATOM 1551 C C . ARG A 1 201 ? -26.056 -6.454 7.423 1.00 91.44 201 ARG A C 1
ATOM 1553 O O . ARG A 1 201 ? -24.903 -6.038 7.495 1.00 91.44 201 ARG A O 1
ATOM 1560 N N . PRO A 1 202 ? -27.009 -6.098 8.296 1.00 93.56 202 PRO A N 1
ATOM 1561 C CA . PRO A 1 202 ? -26.686 -5.333 9.491 1.00 93.56 202 PRO A CA 1
ATOM 1562 C C . PRO A 1 202 ? -25.782 -6.173 10.393 1.00 93.56 202 PRO A C 1
ATOM 1564 O O . PRO A 1 202 ? -26.039 -7.365 10.581 1.00 93.56 202 PRO A O 1
ATOM 1567 N N . LEU A 1 203 ? -24.708 -5.557 10.878 1.00 93.25 203 LEU A N 1
ATOM 1568 C CA . LEU A 1 203 ? -23.797 -6.155 11.854 1.00 93.25 203 LEU A CA 1
ATOM 1569 C C . LEU A 1 203 ? -23.993 -5.498 13.216 1.00 93.25 203 LEU A C 1
ATOM 1571 O O . LEU A 1 203 ? -24.081 -6.202 14.212 1.00 93.25 203 LEU A O 1
ATOM 1575 N N . ASP A 1 204 ? -24.129 -4.172 13.221 1.00 92.62 204 ASP A N 1
ATOM 1576 C CA . ASP A 1 204 ? -24.344 -3.369 14.421 1.00 92.62 204 ASP A CA 1
ATOM 1577 C C . ASP A 1 204 ? -25.038 -2.037 14.062 1.00 92.62 204 ASP A C 1
ATOM 1579 O O . ASP A 1 204 ? -25.294 -1.750 12.885 1.00 92.62 204 ASP A O 1
ATOM 1583 N N . GLU A 1 205 ? -25.348 -1.199 15.050 1.00 91.62 205 GLU A N 1
ATOM 1584 C CA . GLU A 1 205 ? -25.934 0.124 14.854 1.00 91.62 205 GLU A CA 1
ATOM 1585 C C . GLU A 1 205 ? -25.019 1.006 13.992 1.00 91.62 205 GLU A C 1
ATOM 1587 O O . GLU A 1 205 ? -23.875 1.306 14.334 1.00 91.62 205 GLU A O 1
ATOM 1592 N N . GLY A 1 206 ? -25.526 1.425 12.832 1.00 92.44 206 GLY A N 1
ATOM 1593 C CA . GLY A 1 206 ? -24.760 2.221 11.874 1.00 92.44 206 GLY A CA 1
ATOM 1594 C C . GLY A 1 206 ? -23.725 1.432 11.056 1.00 92.44 206 GLY A C 1
ATOM 1595 O O . GLY A 1 206 ? -23.080 2.028 10.188 1.00 92.44 206 GLY A O 1
ATOM 1596 N N . VAL A 1 207 ? -23.595 0.111 11.250 1.00 96.06 207 VAL A N 1
ATOM 1597 C CA . VAL A 1 207 ? -22.571 -0.738 10.613 1.00 96.06 207 VAL A CA 1
ATOM 1598 C C . VAL A 1 207 ? -23.204 -1.893 9.839 1.00 96.06 207 VAL A C 1
ATOM 1600 O O . VAL A 1 207 ? -23.979 -2.693 10.367 1.00 96.06 207 VAL A O 1
ATOM 1603 N N . VAL A 1 208 ? -22.858 -2.018 8.556 1.00 96.50 208 VAL A N 1
ATOM 1604 C CA . VAL A 1 208 ? -23.373 -3.085 7.690 1.00 96.50 208 VAL A CA 1
ATOM 1605 C C . VAL A 1 208 ? -22.262 -3.744 6.881 1.00 96.50 208 VAL A C 1
ATOM 1607 O O . VAL A 1 208 ? -21.321 -3.098 6.427 1.00 96.50 208 VAL A O 1
ATOM 1610 N N . GLU A 1 209 ? -22.417 -5.034 6.619 1.00 94.69 209 GLU A N 1
ATOM 1611 C CA . GLU A 1 209 ? -21.648 -5.746 5.607 1.00 94.69 209 GLU A CA 1
ATOM 1612 C C . GLU A 1 209 ? -22.246 -5.461 4.222 1.00 94.69 209 GLU A C 1
ATOM 1614 O O . GLU A 1 209 ? -23.452 -5.632 3.991 1.00 94.69 209 GLU A O 1
ATOM 1619 N N . TYR A 1 210 ? -21.408 -5.056 3.269 1.00 90.19 210 TYR A N 1
ATOM 1620 C CA . TYR A 1 210 ? -21.787 -4.918 1.868 1.00 90.19 210 TYR A CA 1
ATOM 1621 C C . TYR A 1 210 ? -20.620 -5.270 0.950 1.00 90.19 210 TYR A C 1
ATOM 1623 O O . TYR A 1 210 ? -19.537 -4.717 1.075 1.00 90.19 210 TYR A O 1
ATOM 1631 N N . ALA A 1 211 ? -20.866 -6.162 -0.015 1.00 85.19 211 ALA A N 1
ATOM 1632 C CA . ALA A 1 211 ? -19.865 -6.581 -1.001 1.00 85.19 211 ALA A CA 1
ATOM 1633 C C . ALA A 1 211 ? -18.536 -7.064 -0.373 1.00 85.19 211 ALA A C 1
ATOM 1635 O O . ALA A 1 211 ? -17.466 -6.776 -0.903 1.00 85.19 211 ALA A O 1
ATOM 1636 N N . SER A 1 212 ? -18.629 -7.824 0.728 1.00 88.94 212 SER A N 1
ATOM 1637 C CA . SER A 1 212 ? -17.478 -8.337 1.492 1.00 88.94 212 SER A CA 1
ATOM 1638 C C . SER A 1 212 ? -16.595 -7.247 2.113 1.00 88.94 212 SER A C 1
ATOM 1640 O O . SER A 1 212 ? -15.419 -7.481 2.375 1.00 88.94 212 SER A O 1
ATOM 1642 N N . GLU A 1 213 ? -17.163 -6.068 2.365 1.00 92.19 213 GLU A N 1
ATOM 1643 C CA . GLU A 1 213 ? -16.531 -4.989 3.118 1.00 92.19 213 GLU A CA 1
ATOM 1644 C C . GLU A 1 213 ? -17.457 -4.498 4.235 1.00 92.19 213 GLU A C 1
ATOM 1646 O O . GLU A 1 213 ? -18.688 -4.550 4.120 1.00 92.19 213 GLU A O 1
ATOM 1651 N N . ILE A 1 214 ? -16.855 -3.975 5.302 1.00 95.88 214 ILE A N 1
ATOM 1652 C CA . ILE A 1 214 ? -17.566 -3.234 6.341 1.00 95.88 214 ILE A CA 1
ATOM 1653 C C . ILE A 1 214 ? -17.813 -1.815 5.839 1.00 95.88 214 ILE A C 1
ATOM 1655 O O . ILE A 1 214 ? -16.882 -1.087 5.473 1.00 95.88 214 ILE A O 1
ATOM 1659 N N . VAL A 1 215 ? -19.081 -1.414 5.813 1.00 95.12 215 VAL A N 1
ATOM 1660 C CA . VAL A 1 215 ? -19.496 -0.081 5.384 1.00 95.12 215 VAL A CA 1
ATOM 1661 C C . VAL A 1 215 ? -20.494 0.540 6.348 1.00 95.12 215 VAL A C 1
ATOM 1663 O O . VAL A 1 215 ? -21.182 -0.143 7.104 1.00 95.12 215 VAL A O 1
ATOM 1666 N N . LEU A 1 216 ? -20.606 1.863 6.287 1.00 95.44 216 LEU A N 1
ATOM 1667 C CA . LEU A 1 216 ? -21.612 2.585 7.055 1.00 95.44 216 LEU A CA 1
ATOM 1668 C C . LEU A 1 216 ? -23.028 2.300 6.534 1.00 95.44 216 LEU A C 1
ATOM 1670 O O . LEU A 1 216 ? -23.282 2.233 5.319 1.00 95.44 216 LEU A O 1
ATOM 1674 N N . ALA A 1 217 ? -23.973 2.185 7.465 1.00 93.88 217 ALA A N 1
ATOM 1675 C CA . ALA A 1 217 ? -25.395 2.193 7.156 1.00 93.88 217 ALA A CA 1
ATOM 1676 C C . ALA A 1 217 ? -25.800 3.517 6.470 1.00 93.88 217 ALA A C 1
ATOM 1678 O O . ALA A 1 217 ? -25.069 4.510 6.485 1.00 93.88 217 ALA A O 1
ATOM 1679 N N . ARG A 1 218 ? -26.957 3.534 5.796 1.00 89.88 218 ARG A N 1
ATOM 1680 C CA . ARG A 1 218 ? -27.419 4.727 5.043 1.00 89.88 218 ARG A CA 1
ATOM 1681 C C . ARG A 1 218 ? -27.733 5.911 5.958 1.00 89.88 218 ARG A C 1
ATOM 1683 O O . ARG A 1 218 ? -27.537 7.050 5.560 1.00 89.88 218 ARG A O 1
ATOM 1690 N N . ASP A 1 219 ? -28.230 5.594 7.135 1.00 89.69 219 ASP A N 1
ATOM 1691 C CA . ASP A 1 219 ? -28.664 6.448 8.232 1.00 89.69 219 ASP A CA 1
ATOM 1692 C C . ASP A 1 219 ? -27.569 6.668 9.285 1.00 89.69 219 ASP A C 1
ATOM 1694 O O . ASP A 1 219 ? -27.792 7.360 10.272 1.00 89.69 219 ASP A O 1
ATOM 1698 N N . ALA A 1 220 ? -26.368 6.121 9.075 1.00 91.44 220 ALA A N 1
ATOM 1699 C CA . ALA A 1 220 ? -25.248 6.363 9.970 1.00 91.44 220 ALA A CA 1
ATOM 1700 C C . ALA A 1 220 ? -24.764 7.821 9.863 1.00 91.44 220 ALA A C 1
ATOM 1702 O O . ALA A 1 220 ? -24.465 8.324 8.766 1.00 91.44 220 ALA A O 1
ATOM 1703 N N . HIS A 1 221 ? -24.610 8.449 11.029 1.00 90.81 221 HIS A N 1
ATOM 1704 C CA . HIS A 1 221 ? -24.151 9.825 11.217 1.00 90.81 221 HIS A CA 1
ATOM 1705 C C . HIS A 1 221 ? -22.840 9.857 12.022 1.00 90.81 221 HIS A C 1
ATOM 1707 O O . HIS A 1 221 ? -22.879 10.120 13.226 1.00 90.81 221 HIS A O 1
ATOM 1713 N N . PRO A 1 222 ? -21.672 9.602 11.393 1.00 90.19 222 PRO A N 1
ATOM 1714 C CA . PRO A 1 222 ? -20.372 9.646 12.068 1.00 90.19 222 PRO A CA 1
ATOM 1715 C C . PRO A 1 222 ? -20.101 10.937 12.838 1.00 90.19 222 PRO A C 1
ATOM 1717 O O . PRO A 1 222 ? -19.438 10.914 13.862 1.00 90.19 222 PRO A O 1
ATOM 1720 N N . GLU A 1 223 ? -20.640 12.055 12.360 1.00 91.75 223 GLU A N 1
ATOM 1721 C CA . GLU A 1 223 ? -20.524 13.374 12.978 1.00 91.75 223 GLU A CA 1
ATOM 1722 C C . GLU A 1 223 ? -21.245 13.513 14.332 1.00 91.75 223 GLU A C 1
ATOM 1724 O O . GLU A 1 223 ? -20.986 14.461 15.070 1.00 91.75 223 GLU A O 1
ATOM 1729 N N . ARG A 1 224 ? -22.165 12.597 14.659 1.00 90.44 224 ARG A N 1
ATOM 1730 C CA . ARG A 1 224 ? -22.971 12.611 15.894 1.00 90.44 224 ARG A CA 1
ATOM 1731 C C . ARG A 1 224 ? -22.687 11.434 16.822 1.00 90.44 224 ARG A C 1
ATOM 1733 O O . ARG A 1 224 ? -23.134 11.469 17.963 1.00 90.44 224 ARG A O 1
ATOM 1740 N N . ASP A 1 225 ? -21.969 10.424 16.341 1.00 91.19 225 ASP A N 1
ATOM 1741 C CA . ASP A 1 225 ? -21.655 9.204 17.082 1.00 91.19 225 ASP A CA 1
ATOM 1742 C C . ASP A 1 225 ? -20.126 9.038 17.198 1.00 91.19 225 ASP A C 1
ATOM 1744 O O . ASP A 1 225 ? -19.486 8.513 16.280 1.00 91.19 225 ASP A O 1
ATOM 1748 N N . PRO A 1 226 ? -19.523 9.483 18.319 1.00 89.38 226 PRO A N 1
ATOM 1749 C CA . PRO A 1 226 ? -18.100 9.286 18.593 1.00 89.38 226 PRO A CA 1
ATOM 1750 C C . PRO A 1 226 ? -17.678 7.808 18.661 1.00 89.38 226 PRO A C 1
ATOM 1752 O O . PRO A 1 226 ? -16.526 7.488 18.366 1.00 89.38 226 PRO A O 1
ATOM 1755 N N . GLY A 1 227 ? -18.589 6.901 19.035 1.00 92.69 227 GLY A N 1
ATOM 1756 C CA . GLY A 1 227 ? -18.312 5.469 19.193 1.00 92.69 227 GLY A CA 1
ATOM 1757 C C . GLY A 1 227 ? -18.294 4.696 17.875 1.00 92.69 227 GLY A C 1
ATOM 1758 O O . GLY A 1 227 ? -17.623 3.669 17.771 1.00 92.69 227 GLY A O 1
ATOM 1759 N N . LEU A 1 228 ? -18.946 5.220 16.832 1.00 94.38 228 LEU A N 1
ATOM 1760 C CA . LEU A 1 228 ? -19.121 4.541 15.544 1.00 94.38 228 LEU A CA 1
ATOM 1761 C C . LEU A 1 228 ? -17.811 4.053 14.912 1.00 94.38 228 LEU A C 1
ATOM 1763 O O . LEU A 1 228 ? -17.789 3.005 14.270 1.00 94.38 228 LEU A O 1
ATOM 1767 N N . MET A 1 229 ? -16.713 4.794 15.075 1.00 94.69 229 MET A N 1
ATOM 1768 C CA . MET A 1 229 ? -15.406 4.371 14.565 1.00 94.69 229 MET A CA 1
ATOM 1769 C C . MET A 1 229 ? -14.953 3.044 15.191 1.00 94.69 229 MET A C 1
ATOM 1771 O O . MET A 1 229 ? -14.499 2.161 14.462 1.00 94.69 229 MET A O 1
ATOM 1775 N N . LEU A 1 230 ? -15.058 2.905 16.517 1.00 95.38 230 LEU A N 1
ATOM 1776 C CA . LEU A 1 230 ? -14.656 1.684 17.216 1.00 95.38 230 LEU A CA 1
ATOM 1777 C C . LEU A 1 230 ? -15.644 0.548 16.970 1.00 95.38 230 LEU A C 1
ATOM 1779 O O . LEU A 1 230 ? -15.196 -0.569 16.756 1.00 95.38 230 LEU A O 1
ATOM 1783 N N . ARG A 1 231 ? -16.938 0.837 16.833 1.00 96.19 231 ARG A N 1
ATOM 1784 C CA . ARG A 1 231 ? -17.940 -0.153 16.414 1.00 96.19 231 ARG A CA 1
ATOM 1785 C C . ARG A 1 231 ? -17.653 -0.725 15.021 1.00 96.19 231 ARG A C 1
ATOM 1787 O O . ARG A 1 231 ? -17.691 -1.933 14.802 1.00 96.19 231 ARG A O 1
ATOM 1794 N N . VAL A 1 232 ? -17.288 0.134 14.062 1.00 97.19 232 VAL A N 1
ATOM 1795 C CA . VAL A 1 232 ? -16.832 -0.293 12.724 1.00 97.19 232 VAL A CA 1
ATOM 1796 C C . VAL A 1 232 ? -15.568 -1.147 12.825 1.00 97.19 232 VAL A C 1
ATOM 1798 O O . VAL A 1 232 ? -15.453 -2.151 12.120 1.00 97.19 232 VAL A O 1
ATOM 1801 N N . ALA A 1 233 ? -14.627 -0.766 13.691 1.00 97.00 233 ALA A N 1
ATOM 1802 C CA . ALA A 1 233 ? -13.407 -1.528 13.923 1.00 97.00 233 ALA A CA 1
ATOM 1803 C C . ALA A 1 233 ? -13.695 -2.899 14.553 1.00 97.00 233 ALA A C 1
ATOM 1805 O O . ALA A 1 233 ? -13.169 -3.899 14.075 1.00 97.00 233 ALA A O 1
ATOM 1806 N N . ALA A 1 234 ? -14.553 -2.962 15.568 1.00 97.25 234 ALA A N 1
ATOM 1807 C CA . ALA A 1 234 ? -14.964 -4.187 16.242 1.00 97.25 234 ALA A CA 1
ATOM 1808 C C . ALA A 1 234 ? -15.632 -5.151 15.257 1.00 97.25 234 ALA A C 1
ATOM 1810 O O . ALA A 1 234 ? -15.217 -6.302 15.151 1.00 97.25 234 ALA A O 1
ATOM 1811 N N . ALA A 1 235 ? -16.567 -4.660 14.437 1.00 97.12 235 ALA A N 1
ATOM 1812 C CA . ALA A 1 235 ? -17.205 -5.456 13.391 1.00 97.12 235 ALA A CA 1
ATOM 1813 C C . ALA A 1 235 ? -16.203 -5.979 12.343 1.00 97.12 235 ALA A C 1
ATOM 1815 O O . ALA A 1 235 ? -16.297 -7.128 11.906 1.00 97.12 235 ALA A O 1
ATOM 1816 N N . ALA A 1 236 ? -15.228 -5.163 11.930 1.00 97.12 236 ALA A N 1
ATOM 1817 C CA . ALA A 1 236 ? -14.177 -5.589 11.003 1.00 97.12 236 ALA A CA 1
ATOM 1818 C C . ALA A 1 236 ? -13.247 -6.643 11.618 1.00 97.12 236 ALA A C 1
ATOM 1820 O O . ALA A 1 236 ? -12.906 -7.629 10.963 1.00 97.12 236 ALA A O 1
ATOM 1821 N N . ALA A 1 237 ? -12.873 -6.461 12.882 1.00 96.56 237 ALA A N 1
ATOM 1822 C CA . ALA A 1 237 ? -12.008 -7.374 13.610 1.00 96.56 237 ALA A CA 1
ATOM 1823 C C . ALA A 1 237 ? -12.701 -8.723 13.867 1.00 96.56 237 ALA A C 1
ATOM 1825 O O . ALA A 1 237 ? -12.105 -9.763 13.599 1.00 96.56 237 ALA A O 1
ATOM 1826 N N . ASP A 1 238 ? -13.964 -8.719 14.296 1.00 95.44 238 ASP A N 1
ATOM 1827 C CA . ASP A 1 238 ? -14.751 -9.931 14.552 1.00 95.44 238 ASP A 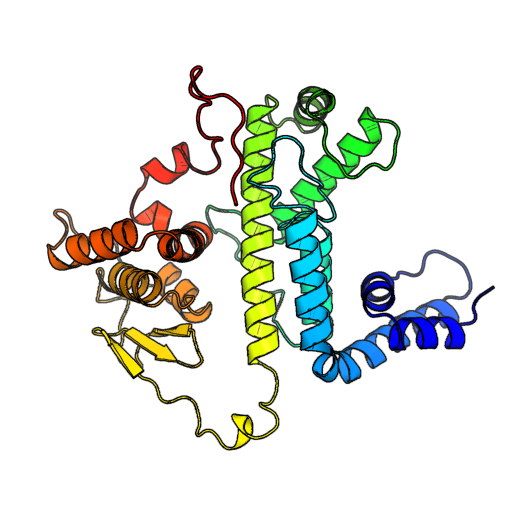CA 1
ATOM 1828 C C . ASP A 1 238 ? -15.016 -10.735 13.268 1.00 95.44 238 ASP A C 1
ATOM 1830 O O . ASP A 1 238 ? -14.766 -11.938 13.200 1.00 95.44 238 ASP A O 1
ATOM 1834 N N . THR A 1 239 ? -15.452 -10.063 12.197 1.00 94.62 239 THR A N 1
ATOM 1835 C CA . THR A 1 239 ? -15.774 -10.746 10.932 1.00 94.62 239 THR A CA 1
ATOM 1836 C C . THR A 1 239 ? -14.554 -11.070 10.067 1.00 94.62 239 THR A C 1
ATOM 1838 O O . THR A 1 239 ? -14.648 -11.885 9.147 1.00 94.62 239 THR A O 1
ATOM 1841 N N . GLY A 1 240 ? -13.420 -10.404 10.304 1.00 93.69 240 GLY A N 1
ATOM 1842 C CA . GLY A 1 240 ? -12.239 -10.452 9.441 1.00 93.69 240 GLY A CA 1
ATOM 1843 C C . GLY A 1 240 ? -12.421 -9.761 8.084 1.00 93.69 240 GLY A C 1
ATOM 1844 O O . GLY A 1 240 ? -11.561 -9.899 7.209 1.00 93.69 240 GLY A O 1
ATOM 1845 N N . LEU A 1 241 ? -13.525 -9.037 7.877 1.00 94.44 241 LEU A N 1
ATOM 1846 C CA . LEU A 1 241 ? -13.780 -8.307 6.640 1.00 94.44 241 LEU A CA 1
ATOM 1847 C C . LEU A 1 241 ? -13.070 -6.945 6.649 1.00 94.44 241 LEU A C 1
ATOM 1849 O O . LEU A 1 241 ? -13.078 -6.241 7.658 1.00 94.44 241 LEU A O 1
ATOM 1853 N N . PRO A 1 242 ? -12.490 -6.518 5.515 1.00 93.88 242 PRO A N 1
ATOM 1854 C CA . PRO A 1 242 ? -11.850 -5.216 5.429 1.00 93.88 242 PRO A CA 1
ATOM 1855 C C . PRO A 1 242 ? -12.873 -4.078 5.503 1.00 93.88 242 PRO A C 1
ATOM 1857 O O . PRO A 1 242 ? -13.992 -4.180 4.996 1.00 93.88 242 PRO A O 1
ATOM 1860 N N . ILE A 1 243 ? -12.456 -2.947 6.068 1.00 94.50 243 ILE A N 1
ATOM 1861 C CA . ILE A 1 243 ? -13.256 -1.719 6.070 1.00 94.50 243 ILE A CA 1
ATOM 1862 C C . ILE A 1 243 ? -13.164 -1.068 4.683 1.00 94.50 243 ILE A C 1
ATOM 1864 O O . ILE A 1 243 ? -12.074 -0.906 4.127 1.00 94.50 243 ILE A O 1
ATOM 1868 N N . GLY A 1 244 ? -14.308 -0.689 4.111 1.00 90.25 244 GLY A N 1
ATOM 1869 C CA . GLY A 1 244 ? -14.355 -0.030 2.806 1.00 90.25 244 GLY A CA 1
ATOM 1870 C C . GLY A 1 244 ? -13.647 1.330 2.825 1.00 90.25 244 GLY A C 1
ATOM 1871 O O . GLY A 1 244 ? -13.799 2.108 3.769 1.00 90.25 244 GLY A O 1
ATOM 1872 N N . ALA A 1 245 ? -12.912 1.659 1.759 1.00 85.69 245 ALA A N 1
ATOM 1873 C CA . ALA A 1 245 ? -12.105 2.884 1.697 1.00 85.69 245 ALA A CA 1
ATOM 1874 C C . ALA A 1 245 ? -12.934 4.164 1.925 1.00 85.69 245 ALA A C 1
ATOM 1876 O O . ALA A 1 245 ? -12.541 5.025 2.704 1.00 85.69 245 ALA A O 1
ATOM 1877 N N . ALA A 1 246 ? -14.128 4.252 1.327 1.00 86.31 246 ALA A N 1
ATOM 1878 C CA . ALA A 1 246 ? -15.032 5.390 1.521 1.00 86.31 246 ALA A CA 1
ATOM 1879 C C . ALA A 1 246 ? -15.522 5.529 2.976 1.00 86.31 246 ALA A C 1
ATOM 1881 O O . ALA A 1 246 ? -15.743 6.643 3.450 1.00 86.31 246 ALA A O 1
ATOM 1882 N N . THR A 1 247 ? -15.671 4.410 3.690 1.00 92.44 247 THR A N 1
ATOM 1883 C CA . THR A 1 247 ? -16.033 4.398 5.114 1.00 92.44 247 THR A CA 1
ATOM 1884 C C . THR A 1 247 ? -14.893 4.952 5.952 1.00 92.44 247 THR A C 1
ATOM 1886 O O . THR A 1 247 ? -15.121 5.860 6.746 1.00 92.44 247 THR A O 1
ATOM 1889 N N . LEU A 1 248 ? -13.665 4.480 5.721 1.00 91.06 248 LEU A N 1
ATOM 1890 C CA . LEU A 1 248 ? -12.475 4.996 6.398 1.00 91.06 248 LEU A CA 1
ATOM 1891 C C . LEU A 1 248 ? -12.275 6.490 6.139 1.00 91.06 248 LEU A C 1
ATOM 1893 O O . LEU A 1 248 ? -12.068 7.236 7.088 1.00 91.06 248 LEU A O 1
ATOM 1897 N N . SER A 1 249 ? -12.397 6.947 4.889 1.00 87.81 249 SER A N 1
ATOM 1898 C CA . SER A 1 249 ? -12.300 8.374 4.557 1.00 87.81 249 SER A CA 1
ATOM 1899 C C . SER A 1 249 ? -13.372 9.199 5.268 1.00 87.81 249 SER A C 1
ATOM 1901 O O . SER A 1 249 ? -13.061 10.237 5.844 1.00 87.81 249 SER A O 1
ATOM 1903 N N . ARG A 1 250 ? -14.628 8.730 5.291 1.00 90.25 250 ARG A N 1
ATOM 1904 C CA . ARG A 1 250 ? -15.716 9.443 5.975 1.00 90.25 250 ARG A CA 1
ATOM 1905 C C . ARG A 1 250 ? -15.500 9.501 7.491 1.00 90.25 250 ARG A C 1
ATOM 1907 O O . ARG A 1 250 ? -15.709 10.556 8.076 1.00 90.25 250 ARG A O 1
ATOM 1914 N N . LEU A 1 251 ? -15.046 8.417 8.121 1.00 92.25 251 LEU A N 1
ATOM 1915 C CA . LEU A 1 251 ? -14.687 8.404 9.548 1.00 92.25 251 LEU A CA 1
ATOM 1916 C C . LEU A 1 251 ? -13.478 9.314 9.833 1.00 92.25 251 LEU A C 1
ATOM 1918 O O . LEU A 1 251 ? -13.466 10.077 10.799 1.00 92.25 251 LEU A O 1
ATOM 1922 N N . ALA A 1 252 ? -12.466 9.299 8.965 1.00 89.00 252 ALA A N 1
ATOM 1923 C CA . ALA A 1 252 ? -11.292 10.158 9.099 1.00 89.00 252 ALA A CA 1
ATOM 1924 C C . ALA A 1 252 ? -11.671 11.649 9.128 1.00 89.00 252 ALA A C 1
ATOM 1926 O O . ALA A 1 252 ? -11.131 12.397 9.938 1.00 89.00 252 ALA A O 1
ATOM 1927 N N . THR A 1 253 ? -12.632 12.067 8.300 1.00 87.62 253 THR A N 1
ATOM 1928 C CA . THR A 1 253 ? -13.064 13.470 8.205 1.00 87.62 253 THR A CA 1
ATOM 1929 C C . THR A 1 253 ? -14.128 13.865 9.230 1.00 87.62 253 THR A C 1
ATOM 1931 O O . THR A 1 253 ? -14.125 15.005 9.685 1.00 87.62 253 THR A O 1
ATOM 1934 N N . CYS A 1 254 ? -15.058 12.970 9.572 1.00 86.50 254 CYS A N 1
ATOM 1935 C CA . CYS A 1 254 ? -16.269 13.339 10.312 1.00 86.50 254 CYS A CA 1
ATOM 1936 C C . CYS A 1 254 ? -16.304 12.861 11.767 1.00 86.50 254 CYS A C 1
ATOM 1938 O O . CYS A 1 254 ? -17.137 13.361 12.515 1.00 86.50 254 CYS A O 1
ATOM 1940 N N . THR A 1 255 ? -15.465 11.902 12.176 1.00 83.94 255 THR A N 1
ATOM 1941 C CA . THR A 1 255 ? -15.538 11.344 13.536 1.00 83.94 255 THR A CA 1
ATOM 1942 C C . THR A 1 255 ? -15.100 12.382 14.578 1.00 83.94 255 THR A C 1
ATOM 1944 O O . THR A 1 255 ? -13.953 12.844 14.494 1.00 83.94 255 THR A O 1
ATOM 1947 N N . PRO A 1 256 ? -15.971 12.730 15.546 1.00 87.44 256 PRO A N 1
ATOM 1948 C CA . PRO A 1 256 ? -15.642 13.628 16.649 1.00 87.44 256 PRO A CA 1
ATOM 1949 C C . PRO A 1 256 ? -14.687 12.960 17.649 1.00 87.44 256 PRO A C 1
ATOM 1951 O O . PRO A 1 256 ? -14.520 11.741 17.655 1.00 87.44 256 PRO A O 1
ATOM 1954 N N . GLU A 1 257 ? -14.060 13.761 18.510 1.00 87.06 257 GLU A N 1
ATOM 1955 C CA . GLU A 1 257 ? -13.236 13.235 19.602 1.00 87.06 257 GLU A CA 1
ATOM 1956 C C . GLU A 1 257 ? -14.085 12.465 20.622 1.00 87.06 257 GLU A C 1
ATOM 1958 O O . GLU A 1 257 ? -15.238 12.813 20.896 1.00 87.06 257 GLU A O 1
ATOM 1963 N N . LEU A 1 258 ? -13.503 11.408 21.193 1.00 88.81 258 LEU A N 1
ATOM 1964 C CA . LEU A 1 258 ? -14.156 10.631 22.239 1.00 88.81 258 LEU A CA 1
ATOM 1965 C C . LEU A 1 258 ? -14.235 11.449 23.538 1.00 88.81 258 LEU A C 1
ATOM 1967 O O . LEU A 1 258 ? -13.237 12.051 23.946 1.00 88.81 258 LEU A O 1
ATOM 1971 N N . PRO A 1 259 ? -15.390 11.455 24.228 1.00 89.75 259 PRO A N 1
ATOM 1972 C CA . PRO A 1 259 ? -15.500 12.125 25.514 1.00 89.75 259 PRO A CA 1
ATOM 1973 C C . PRO A 1 259 ? -14.625 11.432 26.564 1.00 89.75 259 PRO A C 1
ATOM 1975 O O . PRO A 1 259 ? -14.381 10.228 26.502 1.00 89.75 259 PRO A O 1
ATOM 1978 N N . THR A 1 260 ? -14.175 12.203 27.556 1.00 88.31 260 THR A N 1
ATOM 1979 C CA . THR A 1 260 ? -13.460 11.683 28.730 1.00 88.31 260 THR A CA 1
ATOM 1980 C C . THR A 1 260 ? -14.349 11.833 29.972 1.00 88.31 260 THR A C 1
ATOM 1982 O O . THR A 1 260 ? -14.750 12.958 30.277 1.00 88.31 260 THR A O 1
ATOM 1985 N N . PRO A 1 261 ? -14.655 10.749 30.711 1.00 91.00 261 PRO A N 1
ATOM 1986 C CA . PRO A 1 261 ? -14.220 9.368 30.484 1.00 91.00 261 PRO A CA 1
ATOM 1987 C C . PRO A 1 261 ? -14.918 8.716 29.282 1.00 91.00 261 PRO A C 1
ATOM 1989 O O . PRO A 1 261 ? -16.016 9.119 28.899 1.00 91.00 261 PRO A O 1
ATOM 1992 N N . TRP A 1 262 ? -14.287 7.684 28.716 1.00 93.00 262 TRP A N 1
ATOM 1993 C CA . TRP A 1 262 ? -14.875 6.936 27.606 1.00 93.00 262 TRP A CA 1
ATOM 1994 C C . TRP A 1 262 ? -16.159 6.213 28.045 1.00 93.00 262 TRP A C 1
ATOM 1996 O O . TRP A 1 262 ? -16.197 5.649 29.147 1.00 93.00 262 TRP A O 1
ATOM 2006 N N . PRO A 1 263 ? -17.203 6.175 27.197 1.00 93.56 263 PRO A N 1
ATOM 2007 C CA . PRO A 1 263 ? -18.376 5.343 27.437 1.00 93.56 263 PRO A CA 1
ATOM 2008 C C . PRO A 1 263 ? -17.994 3.858 27.490 1.00 93.56 263 PRO A C 1
ATOM 2010 O O . PRO A 1 263 ? -17.079 3.423 26.793 1.00 93.56 263 PRO A O 1
ATOM 2013 N N . ARG A 1 264 ? -18.718 3.063 28.290 1.00 94.44 264 ARG A N 1
ATOM 2014 C CA . ARG A 1 264 ? -18.431 1.624 28.447 1.00 94.44 264 ARG A CA 1
ATOM 2015 C C . ARG A 1 264 ? -18.526 0.852 27.132 1.00 94.44 264 ARG A C 1
ATOM 2017 O O . ARG A 1 264 ? -17.631 0.077 26.841 1.00 94.44 264 ARG A O 1
ATOM 2024 N N . GLU A 1 265 ? -19.542 1.140 26.325 1.00 93.19 265 GLU A N 1
ATOM 2025 C CA . GLU A 1 265 ? -19.756 0.497 25.019 1.00 93.19 265 GLU A CA 1
ATOM 2026 C C . GLU A 1 265 ? -18.550 0.682 24.085 1.00 93.19 265 GLU A C 1
ATOM 2028 O O . GLU A 1 265 ? -18.090 -0.258 23.450 1.00 93.19 265 GLU A O 1
ATOM 2033 N N . VAL A 1 266 ? -17.960 1.881 24.084 1.00 93.81 266 VAL A N 1
ATOM 2034 C CA . VAL A 1 266 ? -16.767 2.196 23.286 1.00 93.81 266 VAL A CA 1
ATOM 2035 C C . VAL A 1 266 ? -15.542 1.416 23.776 1.00 93.81 266 VAL A C 1
ATOM 2037 O O . VAL A 1 266 ? -14.710 0.982 22.980 1.00 93.81 266 VAL A O 1
ATOM 2040 N N . LEU A 1 267 ? -15.412 1.234 25.093 1.00 94.56 267 LEU A N 1
ATOM 2041 C CA . LEU A 1 267 ? -14.346 0.414 25.666 1.00 94.56 267 LEU A CA 1
ATOM 2042 C C . LEU A 1 267 ? -14.523 -1.067 25.303 1.00 94.56 267 LEU A C 1
ATOM 2044 O O . LEU A 1 267 ? -13.538 -1.722 24.967 1.00 94.56 267 LEU A O 1
ATOM 2048 N N . ASP A 1 268 ? -15.754 -1.575 25.343 1.00 95.75 268 ASP A N 1
ATOM 2049 C CA . ASP A 1 268 ? -16.072 -2.951 24.960 1.00 95.75 268 ASP A CA 1
ATOM 2050 C C . ASP A 1 268 ? -15.720 -3.201 23.482 1.00 95.75 268 ASP A C 1
ATOM 2052 O O . ASP A 1 268 ? -15.046 -4.186 23.175 1.00 95.75 268 ASP A O 1
ATOM 2056 N N . ASP A 1 269 ? -16.039 -2.262 22.585 1.00 96.50 269 ASP A N 1
ATOM 2057 C CA . ASP A 1 269 ? -15.642 -2.321 21.170 1.00 96.50 269 ASP A CA 1
ATOM 2058 C C . ASP A 1 269 ? -14.115 -2.361 20.990 1.00 96.50 269 ASP A C 1
ATOM 2060 O O . ASP A 1 269 ? -13.589 -3.143 20.191 1.00 96.50 269 ASP A O 1
ATOM 2064 N N . LEU A 1 270 ? -13.365 -1.555 21.753 1.00 95.81 270 LEU A N 1
ATOM 2065 C CA . LEU A 1 270 ? -11.900 -1.613 21.730 1.00 95.81 270 LEU A CA 1
ATOM 2066 C C . LEU A 1 270 ? -11.392 -2.991 22.179 1.00 95.81 270 LEU A C 1
ATOM 2068 O O . LEU A 1 270 ? -10.468 -3.532 21.569 1.00 95.81 270 LEU A O 1
ATOM 2072 N N . LEU A 1 271 ? -11.983 -3.575 23.223 1.00 96.00 271 LEU A N 1
ATOM 2073 C CA . LEU A 1 271 ? -11.609 -4.908 23.693 1.00 96.00 271 LEU A CA 1
ATOM 2074 C C . LEU A 1 271 ? -11.894 -5.977 22.636 1.00 96.00 271 LEU A C 1
ATOM 2076 O O . LEU A 1 271 ? -11.049 -6.848 22.440 1.00 96.00 271 LEU A O 1
ATOM 2080 N N . VAL A 1 272 ? -13.009 -5.885 21.904 1.00 96.31 272 VAL A N 1
ATOM 2081 C CA . VAL A 1 272 ? -13.291 -6.775 20.763 1.00 96.31 272 VAL A CA 1
ATOM 2082 C C . VAL A 1 272 ? -12.167 -6.694 19.732 1.00 96.31 272 VAL A C 1
ATOM 2084 O O . VAL A 1 272 ? -11.631 -7.728 19.334 1.00 96.31 272 VAL A O 1
ATOM 2087 N N . VAL A 1 273 ? -11.739 -5.485 19.352 1.00 96.88 273 VAL A N 1
ATOM 2088 C CA . VAL A 1 273 ? -10.628 -5.305 18.403 1.00 96.88 273 VAL A CA 1
ATOM 2089 C C . VAL A 1 273 ? -9.343 -5.953 18.918 1.00 96.88 273 VAL A C 1
ATOM 2091 O O . VAL A 1 273 ? -8.681 -6.673 18.173 1.00 96.88 273 VAL A O 1
ATOM 2094 N N . LEU A 1 274 ? -8.981 -5.726 20.183 1.00 95.44 274 LEU A N 1
ATOM 2095 C CA . LEU A 1 274 ? -7.738 -6.245 20.762 1.00 95.44 274 LEU A CA 1
ATOM 2096 C C . LEU A 1 274 ? -7.754 -7.771 20.958 1.00 95.44 274 LEU A C 1
ATOM 2098 O O . LEU A 1 274 ? -6.699 -8.403 20.908 1.00 95.44 274 LEU A O 1
ATOM 2102 N N . LEU A 1 275 ? -8.932 -8.366 21.160 1.00 96.12 275 LEU A N 1
ATOM 2103 C CA . LEU A 1 275 ? -9.108 -9.803 21.388 1.00 96.12 275 LEU A CA 1
ATOM 2104 C C . LEU A 1 275 ? -9.351 -10.611 20.102 1.00 96.12 275 LEU A C 1
ATOM 2106 O O . LEU A 1 275 ? -9.277 -11.837 20.144 1.00 96.12 275 LEU A O 1
ATOM 2110 N N . ALA A 1 276 ? -9.580 -9.962 18.957 1.00 94.38 276 ALA A N 1
ATOM 2111 C CA . ALA A 1 276 ? -9.893 -10.632 17.690 1.00 94.38 276 ALA A CA 1
ATOM 2112 C C . ALA A 1 276 ? -8.723 -11.434 17.072 1.00 94.38 276 ALA A C 1
ATOM 2114 O O . ALA A 1 276 ? -8.901 -12.186 16.114 1.00 94.38 276 ALA A O 1
ATOM 2115 N N . GLY A 1 277 ? -7.504 -11.309 17.606 1.00 94.00 277 GLY A N 1
ATOM 2116 C CA . GLY A 1 277 ? -6.348 -12.076 17.138 1.00 94.00 277 GLY A CA 1
ATOM 2117 C C . GLY A 1 277 ? -5.844 -11.611 15.758 1.00 94.00 277 GLY A C 1
ATOM 2118 O O . GLY A 1 277 ? -5.662 -10.411 15.554 1.00 94.00 277 GLY A O 1
ATOM 2119 N N . PRO A 1 278 ? -5.560 -12.512 14.793 1.00 92.44 278 PRO A N 1
ATOM 2120 C CA . PRO A 1 278 ? -4.938 -12.137 13.515 1.00 92.44 278 PRO A CA 1
ATOM 2121 C C . PRO A 1 278 ? -5.728 -11.125 12.668 1.00 92.44 278 PRO A C 1
ATOM 2123 O O . PRO A 1 278 ? -5.127 -10.343 11.930 1.00 92.44 278 PRO A O 1
ATOM 2126 N N . THR A 1 279 ? -7.058 -11.112 12.767 1.00 92.75 279 THR A N 1
ATOM 2127 C CA . THR A 1 279 ? -7.933 -10.176 12.036 1.00 92.75 279 THR A CA 1
ATOM 2128 C C . THR A 1 279 ? -7.803 -8.739 12.545 1.00 92.75 279 THR A C 1
ATOM 2130 O O . THR A 1 279 ? -7.978 -7.788 11.774 1.00 92.75 279 THR A O 1
ATOM 2133 N N . ALA A 1 280 ? -7.401 -8.559 13.808 1.00 94.62 280 ALA A N 1
ATOM 2134 C CA . ALA A 1 280 ? -7.119 -7.252 14.388 1.00 94.62 280 ALA A CA 1
ATOM 2135 C C . ALA A 1 280 ? -5.996 -6.528 13.635 1.00 94.62 280 ALA A C 1
ATOM 2137 O O . ALA A 1 280 ? -6.047 -5.312 13.485 1.00 94.62 280 ALA A O 1
ATOM 2138 N N . VAL A 1 281 ? -5.011 -7.262 13.101 1.00 92.19 281 VAL A N 1
ATOM 2139 C CA . VAL A 1 281 ? -3.850 -6.675 12.414 1.00 92.19 281 VAL A CA 1
ATOM 2140 C C . VAL A 1 281 ? -4.285 -5.851 11.206 1.00 92.19 281 VAL A C 1
ATOM 2142 O O . VAL A 1 281 ? -3.883 -4.700 11.081 1.00 92.19 281 VAL A O 1
ATOM 2145 N N . GLY A 1 282 ? -5.130 -6.409 10.333 1.00 91.69 282 GLY A N 1
ATOM 2146 C CA . GLY A 1 282 ? -5.625 -5.693 9.152 1.00 91.69 282 GLY A CA 1
ATOM 2147 C C . GLY A 1 282 ? -6.534 -4.516 9.514 1.00 91.69 282 GLY A C 1
ATOM 2148 O O . GLY A 1 282 ? -6.486 -3.472 8.865 1.00 91.69 282 GLY A O 1
ATOM 2149 N N . THR A 1 283 ? -7.319 -4.670 10.581 1.00 95.38 283 THR A N 1
ATOM 2150 C CA . THR A 1 283 ? -8.209 -3.622 11.094 1.00 95.38 283 THR A CA 1
ATOM 2151 C C . THR A 1 283 ? -7.412 -2.444 11.649 1.00 95.38 283 THR A C 1
ATOM 2153 O O . THR A 1 283 ? -7.599 -1.312 11.206 1.00 95.38 283 THR A O 1
ATOM 2156 N N . ILE A 1 284 ? -6.469 -2.704 12.559 1.00 94.94 284 ILE A N 1
ATOM 2157 C CA . ILE A 1 284 ? -5.582 -1.688 13.135 1.00 94.94 284 ILE A CA 1
ATOM 2158 C C . ILE A 1 284 ? -4.735 -1.048 12.038 1.00 94.94 284 ILE A C 1
ATOM 2160 O O . ILE A 1 284 ? -4.589 0.167 12.042 1.00 94.94 284 ILE A O 1
ATOM 2164 N N . GLU A 1 285 ? -4.237 -1.815 11.060 1.00 92.31 285 GLU A N 1
ATOM 2165 C CA . GLU A 1 285 ? -3.510 -1.260 9.914 1.00 92.31 285 GLU A CA 1
ATOM 2166 C C . GLU A 1 285 ? -4.353 -0.227 9.161 1.00 92.31 285 GLU A C 1
ATOM 2168 O O . GLU A 1 285 ? -3.890 0.881 8.902 1.00 92.31 285 GLU A O 1
ATOM 2173 N N . ALA A 1 286 ? -5.607 -0.553 8.844 1.00 92.44 286 ALA A N 1
ATOM 2174 C CA . ALA A 1 286 ? -6.499 0.353 8.131 1.00 92.44 286 ALA A CA 1
ATOM 2175 C C . ALA A 1 286 ? -6.788 1.638 8.927 1.00 92.44 286 ALA A C 1
ATOM 2177 O O . ALA A 1 286 ? -6.767 2.738 8.364 1.00 92.44 286 ALA A O 1
ATOM 2178 N N . LEU A 1 287 ? -7.009 1.522 10.239 1.00 93.25 287 LEU A N 1
ATOM 2179 C CA . LEU A 1 287 ? -7.199 2.671 11.130 1.00 93.25 287 LEU A CA 1
ATOM 2180 C C . LEU A 1 287 ? -5.914 3.497 11.281 1.00 93.25 287 LEU A C 1
ATOM 2182 O O . LEU A 1 287 ? -5.958 4.725 11.310 1.00 93.25 287 LEU A O 1
ATOM 2186 N N . ASP A 1 288 ? -4.762 2.841 11.369 1.00 91.81 288 ASP A N 1
ATOM 2187 C CA . ASP A 1 288 ? -3.451 3.471 11.499 1.00 91.81 288 ASP A CA 1
ATOM 2188 C C . ASP A 1 288 ? -3.116 4.284 10.253 1.00 91.81 288 ASP A C 1
ATOM 2190 O O . ASP A 1 288 ? -2.822 5.475 10.363 1.00 91.81 288 ASP A O 1
ATOM 2194 N N . ARG A 1 289 ? -3.250 3.680 9.065 1.00 88.06 289 ARG A N 1
ATOM 2195 C CA . ARG A 1 289 ? -2.963 4.330 7.778 1.00 88.06 289 ARG A CA 1
ATOM 2196 C C . ARG A 1 289 ? -3.895 5.502 7.481 1.00 88.06 289 ARG A C 1
ATOM 2198 O O . ARG A 1 289 ? -3.515 6.392 6.733 1.00 88.06 289 ARG A O 1
ATOM 2205 N N . THR A 1 290 ? -5.077 5.544 8.090 1.00 87.00 290 THR A N 1
ATOM 2206 C CA . THR A 1 290 ? -6.050 6.644 7.945 1.00 87.00 290 THR A CA 1
ATOM 2207 C C . THR A 1 290 ? -5.987 7.657 9.092 1.00 87.00 290 THR A C 1
ATOM 2209 O O . THR A 1 290 ? -6.769 8.604 9.125 1.00 87.00 290 THR A O 1
ATOM 2212 N N . GLY A 1 291 ? -5.053 7.485 10.036 1.00 88.00 291 GLY A N 1
ATOM 2213 C CA . GLY A 1 291 ? -4.870 8.364 11.194 1.00 88.00 291 GLY A CA 1
ATOM 2214 C C . GLY A 1 291 ? -5.913 8.187 12.303 1.00 88.00 291 GLY A C 1
ATOM 2215 O O . GLY A 1 291 ? -5.781 8.804 13.356 1.00 88.00 291 GLY A O 1
ATOM 2216 N N . LEU A 1 292 ? -6.917 7.328 12.111 1.00 90.69 292 LEU A N 1
ATOM 2217 C CA . LEU A 1 292 ? -7.947 7.011 13.104 1.00 90.69 292 LEU A CA 1
ATOM 2218 C C . LEU A 1 292 ? -7.337 6.408 14.376 1.00 90.69 292 LEU A C 1
ATOM 2220 O O . LEU A 1 292 ? -7.684 6.819 15.479 1.00 90.69 292 LEU A O 1
ATOM 2224 N N . TRP A 1 293 ? -6.372 5.498 14.229 1.00 92.81 293 TRP A N 1
ATOM 2225 C CA . TRP A 1 293 ? -5.741 4.834 15.375 1.00 92.81 293 TRP A CA 1
ATOM 2226 C C . TRP A 1 293 ? -4.906 5.793 16.232 1.00 92.81 293 TRP A C 1
ATOM 2228 O O . TRP A 1 293 ? -4.990 5.768 17.454 1.00 92.81 293 TRP A O 1
ATOM 2238 N N . GLY A 1 294 ? -4.149 6.691 15.595 1.00 89.62 294 GLY A N 1
ATOM 2239 C CA . GLY A 1 294 ? -3.356 7.699 16.307 1.00 89.62 294 GLY A CA 1
ATOM 2240 C C . GLY A 1 294 ? -4.207 8.757 17.014 1.00 89.62 294 GLY A C 1
ATOM 2241 O O . GLY A 1 294 ? -3.764 9.317 18.008 1.00 89.62 294 GLY A O 1
ATOM 2242 N N . ARG A 1 295 ? -5.438 9.013 16.543 1.00 88.50 295 ARG A N 1
ATOM 2243 C CA . ARG A 1 295 ? -6.405 9.856 17.270 1.00 88.50 295 ARG A CA 1
ATOM 2244 C C . ARG A 1 295 ? -6.939 9.172 18.526 1.00 88.50 295 ARG A C 1
ATOM 2246 O O . ARG A 1 295 ? -7.202 9.848 19.511 1.00 88.50 295 ARG A O 1
ATOM 2253 N N . LEU A 1 296 ? -7.099 7.849 18.480 1.00 89.81 296 LEU A N 1
ATOM 2254 C CA . LEU A 1 296 ? -7.545 7.050 19.619 1.00 89.81 296 LEU A CA 1
ATOM 2255 C C . LEU A 1 296 ? -6.452 6.930 20.693 1.00 89.81 296 LEU A C 1
ATOM 2257 O O . LEU A 1 296 ? -6.736 7.045 21.882 1.00 89.81 296 LEU A O 1
ATOM 2261 N N . LEU A 1 297 ? -5.215 6.682 20.259 1.00 90.69 297 LEU A N 1
ATOM 2262 C CA . LEU A 1 297 ? -4.048 6.446 21.107 1.00 90.69 297 LEU A CA 1
ATOM 2263 C C . LEU A 1 297 ? -2.914 7.390 20.675 1.00 90.69 297 LEU A C 1
ATOM 2265 O O . LEU A 1 297 ? -2.087 7.000 19.845 1.00 90.69 297 LEU A O 1
ATOM 2269 N N . PRO A 1 298 ? -2.861 8.631 21.192 1.00 88.38 298 PRO A N 1
ATOM 2270 C CA . PRO A 1 298 ? -1.872 9.631 20.778 1.00 88.38 298 PRO A CA 1
ATOM 2271 C C . PRO A 1 298 ? -0.415 9.160 20.905 1.00 88.38 298 PRO A C 1
ATOM 2273 O O . PRO A 1 298 ? 0.425 9.463 20.055 1.00 88.38 298 PRO A O 1
ATOM 2276 N N . GLU A 1 299 ? -0.114 8.352 21.921 1.00 90.12 299 GLU A N 1
ATOM 2277 C CA . GLU A 1 299 ? 1.211 7.785 22.185 1.00 90.12 299 GLU A CA 1
ATOM 2278 C C . GLU A 1 299 ? 1.650 6.778 21.112 1.00 90.12 299 GLU A C 1
ATOM 2280 O O . GLU A 1 299 ? 2.845 6.507 20.975 1.00 90.12 299 GLU A O 1
ATOM 2285 N N . TRP A 1 300 ? 0.711 6.255 20.312 1.00 90.69 300 TRP A N 1
ATOM 2286 C CA . TRP A 1 300 ? 0.998 5.325 19.221 1.00 90.69 300 TRP A CA 1
ATOM 2287 C C . TRP A 1 300 ? 2.020 5.892 18.239 1.00 90.69 300 TRP A C 1
ATOM 2289 O O . TRP A 1 300 ? 2.887 5.160 17.769 1.00 90.69 300 TRP A O 1
ATOM 2299 N N . GLY A 1 301 ? 1.965 7.198 17.958 1.00 84.12 301 GLY A N 1
ATOM 2300 C CA . GLY A 1 301 ? 2.895 7.847 17.034 1.00 84.12 301 GLY A CA 1
ATOM 2301 C C . GLY A 1 301 ? 4.364 7.669 17.429 1.00 84.12 301 GLY A C 1
ATOM 2302 O O . GLY A 1 301 ? 5.210 7.504 16.555 1.00 84.12 301 GLY A O 1
ATOM 2303 N N . SER A 1 302 ? 4.655 7.622 18.731 1.00 85.06 302 SER A N 1
ATOM 2304 C CA . SER A 1 302 ? 6.014 7.463 19.264 1.00 85.06 302 SER A CA 1
ATOM 2305 C C . SER A 1 302 ? 6.543 6.033 19.155 1.00 85.06 302 SER A C 1
ATOM 2307 O O . SER A 1 302 ? 7.7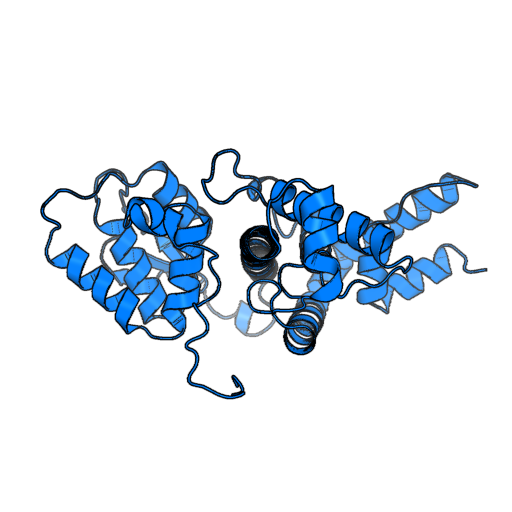56 5.829 19.144 1.00 85.06 302 SER A O 1
ATOM 2309 N N . ILE A 1 303 ? 5.649 5.042 19.097 1.00 87.56 303 ILE A N 1
ATOM 2310 C CA . ILE A 1 303 ? 6.012 3.618 19.048 1.00 87.56 303 ILE A CA 1
ATOM 2311 C C . ILE A 1 303 ? 5.791 2.971 17.680 1.00 87.56 303 ILE A C 1
ATOM 2313 O O . ILE A 1 303 ? 6.311 1.885 17.416 1.00 87.56 303 ILE A O 1
ATOM 2317 N N . ARG A 1 304 ? 5.038 3.631 16.797 1.00 84.50 304 ARG A N 1
ATOM 2318 C CA . ARG A 1 304 ? 4.767 3.179 15.434 1.00 84.50 304 ARG A CA 1
ATOM 2319 C C . ARG A 1 304 ? 6.076 2.937 14.683 1.00 84.50 304 ARG A C 1
ATOM 2321 O O . ARG A 1 304 ? 7.021 3.717 14.778 1.00 84.50 304 ARG A O 1
ATOM 2328 N N . ASP A 1 305 ? 6.101 1.862 13.894 1.00 84.38 305 ASP A N 1
ATOM 2329 C CA . ASP A 1 305 ? 7.206 1.507 12.993 1.00 84.38 305 ASP A CA 1
ATOM 2330 C C . ASP A 1 305 ? 8.553 1.248 13.695 1.00 84.38 305 ASP A C 1
ATOM 2332 O O . ASP A 1 305 ? 9.562 0.985 13.034 1.00 84.38 305 ASP A O 1
ATOM 2336 N N . LEU A 1 306 ? 8.583 1.249 15.033 1.00 81.00 306 LEU A N 1
ATOM 2337 C CA . LEU A 1 306 ? 9.711 0.726 15.782 1.00 81.00 306 LEU A CA 1
ATOM 2338 C C . LEU A 1 306 ? 9.809 -0.776 15.549 1.00 81.00 306 LEU A C 1
ATOM 2340 O O . LEU A 1 306 ? 8.817 -1.507 15.591 1.00 81.00 306 LEU A O 1
ATOM 2344 N N . ARG A 1 307 ? 11.038 -1.258 15.355 1.00 66.81 307 ARG A N 1
ATOM 2345 C CA . ARG A 1 307 ? 11.266 -2.695 15.457 1.00 66.81 307 ARG A CA 1
ATOM 2346 C C . ARG A 1 307 ? 10.939 -3.135 16.884 1.00 66.81 307 ARG A C 1
ATOM 2348 O O . ARG A 1 307 ? 11.282 -2.408 17.820 1.00 66.81 307 ARG A O 1
ATOM 2355 N N . PRO A 1 308 ? 10.345 -4.327 17.065 1.00 57.84 308 PRO A N 1
ATOM 2356 C CA . PRO A 1 308 ? 10.283 -4.942 18.379 1.00 57.84 308 PRO A CA 1
ATOM 2357 C C . PRO A 1 308 ? 11.686 -4.911 18.980 1.00 57.84 308 PRO A C 1
ATOM 2359 O O . PRO A 1 308 ? 12.648 -5.298 18.306 1.00 57.84 308 PRO A O 1
ATOM 2362 N N . ALA A 1 309 ? 11.822 -4.411 20.210 1.00 51.62 309 ALA A N 1
ATOM 2363 C CA . ALA A 1 309 ? 13.078 -4.543 20.926 1.00 51.62 309 ALA A CA 1
ATOM 2364 C C . ALA A 1 309 ? 13.413 -6.037 20.945 1.00 51.62 309 ALA A C 1
ATOM 2366 O O . ALA A 1 309 ? 12.634 -6.839 21.462 1.00 51.62 309 ALA A O 1
ATOM 2367 N N . MET A 1 310 ? 14.525 -6.421 20.316 1.00 41.12 310 MET A N 1
ATOM 2368 C CA . MET A 1 310 ? 15.020 -7.788 20.396 1.00 41.12 310 MET A CA 1
ATOM 2369 C C . MET A 1 310 ? 15.274 -8.059 21.878 1.00 41.12 310 MET A C 1
ATOM 2371 O O . MET A 1 310 ? 16.234 -7.539 22.446 1.00 41.12 310 MET A O 1
ATOM 2375 N N . SER A 1 311 ? 14.392 -8.815 22.533 1.00 29.30 311 SER A N 1
ATOM 2376 C CA . SER A 1 311 ? 14.702 -9.347 23.854 1.00 29.30 311 SER A CA 1
ATOM 2377 C C . SER A 1 311 ? 15.987 -10.175 23.714 1.00 29.30 311 SER A C 1
ATOM 2379 O O . SER A 1 311 ? 16.056 -10.997 22.797 1.00 29.30 311 SER A O 1
ATOM 2381 N N . PRO A 1 312 ? 17.001 -10.011 24.584 1.00 35.41 312 PRO A N 1
ATOM 2382 C CA . PRO A 1 312 ? 18.276 -10.727 24.462 1.00 35.41 312 PRO A CA 1
ATOM 2383 C C . PRO A 1 312 ? 18.174 -12.256 24.604 1.00 35.41 312 PRO A C 1
ATOM 2385 O O . PRO A 1 312 ? 19.194 -12.936 24.592 1.00 35.41 312 PRO A O 1
ATOM 2388 N N . THR A 1 313 ? 16.975 -12.810 24.801 1.00 40.59 313 THR A N 1
ATOM 2389 C CA . THR A 1 313 ? 16.780 -14.168 25.313 1.00 40.59 313 THR A CA 1
ATOM 2390 C C . THR A 1 313 ? 16.178 -15.178 24.342 1.00 40.59 313 THR A C 1
ATOM 2392 O O . THR A 1 313 ? 16.110 -16.340 24.721 1.00 40.59 313 THR A O 1
ATOM 2395 N N . ASN A 1 314 ? 15.810 -14.834 23.102 1.00 33.88 314 ASN A N 1
ATOM 2396 C CA . ASN A 1 314 ? 15.222 -15.827 22.191 1.00 33.88 314 ASN A CA 1
ATOM 2397 C C . ASN A 1 314 ? 16.008 -15.983 20.882 1.00 33.88 314 ASN A C 1
ATOM 2399 O O . ASN A 1 314 ? 16.111 -15.060 20.077 1.00 33.88 314 ASN A O 1
ATOM 2403 N N . GLY A 1 315 ? 16.551 -17.192 20.696 1.00 31.34 315 GLY A N 1
ATOM 2404 C CA . GLY A 1 315 ? 17.141 -17.684 19.451 1.00 31.34 315 GLY A CA 1
ATOM 2405 C C . GLY A 1 315 ? 16.140 -17.773 18.285 1.00 31.34 315 GLY A C 1
ATOM 2406 O O . GLY A 1 315 ? 14.975 -17.396 18.425 1.00 31.34 315 GLY A O 1
ATOM 2407 N N . PRO A 1 316 ? 16.593 -18.247 17.110 1.00 41.12 316 PRO A N 1
ATOM 2408 C CA . PRO A 1 316 ? 15.910 -18.035 15.843 1.00 41.12 316 PRO A CA 1
ATOM 2409 C C . PRO A 1 316 ? 14.660 -18.914 15.751 1.00 41.12 316 PRO A C 1
ATOM 2411 O O . PRO A 1 316 ? 14.755 -20.119 15.551 1.00 41.12 316 PRO A O 1
ATOM 2414 N N . TRP A 1 317 ? 13.480 -18.308 15.837 1.00 36.50 317 TRP A N 1
ATOM 2415 C CA . TRP A 1 317 ? 12.223 -18.930 15.417 1.00 36.50 317 TRP A CA 1
ATOM 2416 C C . TRP A 1 317 ? 11.543 -17.956 14.455 1.00 36.50 317 TRP A C 1
ATOM 2418 O O . TRP A 1 317 ? 11.322 -16.795 14.782 1.00 36.50 317 TRP A O 1
ATOM 2428 N N . THR A 1 318 ? 11.493 -18.289 13.165 1.00 31.92 318 THR A N 1
ATOM 2429 C CA . THR A 1 318 ? 10.448 -19.125 12.547 1.00 31.92 318 THR A CA 1
ATOM 2430 C C . THR A 1 318 ? 9.066 -18.558 12.845 1.00 31.92 318 THR A C 1
ATOM 2432 O O . THR A 1 318 ? 8.546 -18.728 13.942 1.00 31.92 318 THR A O 1
ATOM 2435 N N . VAL A 1 319 ? 8.471 -17.912 11.845 1.00 31.73 319 VAL A N 1
ATOM 2436 C CA . VAL A 1 319 ? 7.038 -17.614 11.817 1.00 31.73 319 VAL A CA 1
ATOM 2437 C C . VAL A 1 319 ? 6.490 -18.286 10.562 1.00 31.73 319 VAL A C 1
ATOM 2439 O O . VAL A 1 319 ? 6.893 -17.928 9.452 1.00 31.73 319 VAL A O 1
ATOM 2442 N N . MET A 1 320 ? 5.670 -19.318 10.787 1.00 27.30 320 MET A N 1
ATOM 2443 C CA . MET A 1 320 ? 4.691 -19.836 9.823 1.00 27.30 320 MET A CA 1
ATOM 2444 C C . MET A 1 320 ? 3.597 -18.798 9.590 1.00 27.30 320 MET A C 1
ATOM 2446 O O . MET A 1 320 ? 3.245 -18.104 10.571 1.00 27.30 320 MET A O 1
#

Sequence (320 aa):
MRTVPDALAVANSDLVAALGMLEARHIAGDKRLSDGLIEGVRRQWRSGIRSRMDELVEITHDRWLRYGRIAQRAEPDLKSGRGGLRDVQLLNALAIAQLIDRHGMAAPGLPVGSLDDAYLTLLNVRTELHRVSGRGHDLLLAQHADDISAALHFGDRFDLARMLSGAGRTIAYHSETGLRTAVNALPRRGISALRHRPKRRPLDEGVVEYASEIVLARDAHPERDPGLMLRVAAAAADTGLPIGAATLSRLATCTPELPTPWPREVLDDLLVVLLAGPTAVGTIEALDRTGLWGRLLPEWGSIRDLRPAMSPTNGPWTVM

InterPro domains:
  IPR010043 Bifunctional uridylyltransferase/uridylyl-removing enzyme [PTHR47320] (1-306)
  IPR013546 PII-uridylyltransferase/Glutamine-synthetase adenylyltransferase [PF08335] (53-157)

pLDDT: mean 88.58, std 14.17, range [27.3, 98.06]

Secondary structure (DSSP, 8-state):
---HHHHHHHHHH-HHHHHHHTT----SS-HHHHHHHHHHHHHHHHHHGGGSHHHHHHHHHHHHHHH-BGGG-SS-BTTTSBTSHHHHHHHHHHHHTTSS-SGGG--TT-TT--HHHHHHHHHHHHHHHHHHHSS---B--GGGHHHHHHHTT--SHHHHHHHHHHHHHHHHHHHHHHHHHHHHTSPP-THHHHS-S-PPEEEETTEEEETTEEEE-TT--TTT-TTHHHHHHHHHHHH-PPBPHHHHHHHHHHPPPPPSSPPHHHHHHHHHHHHSTHHHHHHHHHHHHTTHHHHH-TTHHHHTTPPPP--TT-------

Radius of gyration: 21.97 Å; chains: 1; bounding box: 57×35×65 Å

Organism: Mycobacterium kansasii (NCBI:txid1768)